Protein AF-A0A6C0II89-F1 (afdb_monomer_lite)

Secondary structure (DSSP, 8-state):
-HHHHHHHHHHHHHHHHHHHHHHHHHHHHHHHHHHHHTT-HHHHHHHHIIIIIHHHHHHHHHHHHTTS-HHHHHHTT-PEE--GGG-SS-----S------S----EESS-HHHHHHHHHHHHHHHHHHHHHHPPPPTT--HHHHHHHHHHHHHHHHHHHHHHHHHHHHHHHTTS--TTHHHHHHHHHHHHHHHHHHHHHHSSTTTTT-SSSSGGGS--GGGSS-S------------

Organism: NCBI:txid1070528

Foldseek 3Di:
DVVVVVVVVVVVVVVVLVCLLQVLVVVLVVLVVCCVVVVQLLSVLLSCCLVPVLLVVQVVVQVVVVVDDPVVCVVVVLFFFDDCSLASDNDPPDPDDDDDDDRPRPGGNAHSSLSSLLLVLLLVLLLLVCQLPDDDDPPDDVVLNVVSNVVSVVSNVVSVVVVVVSLVVCVVVSRGDPSSVVSNVVSSVSSNVSLVVQCVPDDHNSSSRPPCSVVVDDDPVVPPPDPDDPDPPDPPPD

pLDDT: mean 80.47, std 15.86, range [36.38, 97.56]

Sequence (238 aa):
MEDSLKNIISDIRVFLNGGMNSLPLALAGTMLLIGLFTAHYAMLFFLVGFLIVAPFTSWGINSLASMLSEETLKKYNLKSKRSDICRVIIPFETLKTNSQTTNDEEVVVFSEWLSMISFFVGYILHNSWTMYDRNPIDGAEQDKVSTRKTQALLSLISIVVFAFVVMYYRYYTGCEGWSILATVPIFGAIGWGWYQMLSGVAQPDQLSDLFGIANRILPAAATQNGPMACIPVGDSSA

Radius of gyration: 22.8 Å; chains: 1; bounding box: 59×69×66 Å

Structure (mmCIF, N/CA/C/O backbone):
data_AF-A0A6C0II89-F1
#
_entry.id   AF-A0A6C0II89-F1
#
loop_
_atom_site.group_PDB
_atom_site.id
_atom_site.type_symbol
_atom_site.label_atom_id
_atom_site.label_alt_id
_atom_site.label_comp_id
_atom_site.label_asym_id
_atom_site.label_entity_id
_atom_site.label_seq_id
_atom_site.pdbx_PDB_ins_code
_atom_site.Cartn_x
_atom_site.Cartn_y
_atom_site.Cartn_z
_atom_site.occupancy
_atom_site.B_iso_or_equiv
_atom_site.auth_seq_id
_atom_site.auth_comp_id
_atom_site.auth_asym_id
_atom_site.auth_atom_id
_atom_site.pdbx_PDB_model_num
ATOM 1 N N . MET A 1 1 ? 26.793 31.991 -6.343 1.00 63.06 1 MET A N 1
ATOM 2 C CA . MET A 1 1 ? 25.530 31.883 -5.570 1.00 63.06 1 MET A CA 1
ATOM 3 C C . MET A 1 1 ? 24.520 31.010 -6.310 1.00 63.06 1 MET A C 1
ATOM 5 O O . MET A 1 1 ? 23.954 30.119 -5.695 1.00 63.06 1 MET A O 1
ATOM 9 N N . GLU A 1 2 ? 24.369 31.187 -7.627 1.00 74.94 2 GLU A N 1
ATOM 10 C CA . GLU A 1 2 ? 23.513 30.345 -8.479 1.00 74.94 2 GLU A CA 1
ATOM 11 C C . GLU A 1 2 ? 23.897 28.850 -8.463 1.00 74.94 2 GLU A C 1
ATOM 13 O O . GLU A 1 2 ? 23.023 27.995 -8.338 1.00 74.94 2 GLU A O 1
ATOM 18 N N . ASP A 1 3 ? 25.195 28.525 -8.466 1.00 79.31 3 ASP A N 1
ATOM 19 C CA . ASP A 1 3 ? 25.663 27.127 -8.422 1.00 79.31 3 ASP A CA 1
ATOM 20 C C . ASP A 1 3 ? 25.391 26.445 -7.073 1.00 79.31 3 ASP A C 1
ATOM 22 O O . ASP A 1 3 ? 25.081 25.260 -7.016 1.00 79.31 3 ASP A O 1
ATOM 26 N N . SER A 1 4 ? 25.423 27.206 -5.974 1.00 83.44 4 SER A N 1
ATOM 27 C CA . SER A 1 4 ? 25.102 26.683 -4.640 1.00 83.44 4 SER A CA 1
ATOM 28 C C . SER A 1 4 ? 23.613 26.356 -4.511 1.00 83.44 4 SER A C 1
ATOM 30 O O . SER A 1 4 ? 23.272 25.315 -3.957 1.00 83.44 4 SER A O 1
ATOM 32 N N . LEU A 1 5 ? 22.730 27.188 -5.078 1.00 79.25 5 LEU A N 1
ATOM 33 C CA . LEU A 1 5 ? 21.290 26.925 -5.089 1.00 79.25 5 LEU A CA 1
ATOM 34 C C . LEU A 1 5 ? 20.948 25.704 -5.959 1.00 79.25 5 LEU A C 1
ATOM 36 O O . LEU A 1 5 ? 20.150 24.864 -5.550 1.00 79.25 5 LEU A O 1
ATOM 40 N N . LYS A 1 6 ? 21.582 25.573 -7.134 1.00 81.44 6 LYS A N 1
ATOM 41 C CA . LYS A 1 6 ? 21.409 24.408 -8.020 1.00 81.44 6 LYS A CA 1
ATOM 42 C C . LYS A 1 6 ? 21.852 23.108 -7.348 1.00 81.44 6 LYS A C 1
ATOM 44 O O . LYS A 1 6 ? 21.130 22.118 -7.438 1.00 81.44 6 LYS A O 1
ATOM 49 N N . ASN A 1 7 ? 22.972 23.130 -6.625 1.00 80.31 7 ASN A N 1
ATOM 50 C CA . ASN A 1 7 ? 23.455 21.965 -5.884 1.00 80.31 7 ASN A CA 1
ATOM 51 C C . ASN A 1 7 ? 22.491 21.569 -4.757 1.00 80.31 7 ASN A C 1
ATOM 53 O O . ASN A 1 7 ? 22.097 20.411 -4.683 1.00 80.31 7 ASN A O 1
ATOM 57 N N . ILE A 1 8 ? 22.000 22.531 -3.966 1.00 83.88 8 ILE A N 1
ATOM 58 C CA . ILE A 1 8 ? 21.021 22.257 -2.897 1.00 83.88 8 ILE A CA 1
ATOM 59 C C . ILE A 1 8 ? 19.720 21.664 -3.464 1.00 83.88 8 ILE A C 1
ATOM 61 O O . ILE A 1 8 ? 19.183 20.698 -2.922 1.00 83.88 8 ILE A O 1
ATOM 65 N N . ILE A 1 9 ? 19.206 22.212 -4.569 1.00 84.19 9 ILE A N 1
ATOM 66 C CA . ILE A 1 9 ? 17.986 21.700 -5.217 1.00 84.19 9 ILE A CA 1
ATOM 67 C C . ILE A 1 9 ? 18.211 20.284 -5.766 1.00 84.19 9 ILE A C 1
ATOM 69 O O . ILE A 1 9 ? 17.327 19.430 -5.661 1.00 84.19 9 ILE A O 1
ATOM 73 N N . SER A 1 10 ? 19.390 20.025 -6.335 1.00 81.06 10 SER A N 1
ATOM 74 C CA . SER A 1 10 ? 19.777 18.695 -6.805 1.00 81.06 10 SER A CA 1
ATOM 75 C C . SER A 1 10 ? 19.810 17.688 -5.655 1.00 81.06 10 SER A C 1
ATOM 77 O O . SER A 1 10 ? 19.210 16.619 -5.768 1.00 81.06 10 SER A O 1
ATOM 79 N N . ASP A 1 11 ? 20.413 18.049 -4.524 1.00 81.88 11 ASP A N 1
ATOM 80 C CA . ASP A 1 11 ? 20.530 17.174 -3.356 1.00 81.88 11 ASP A CA 1
ATOM 81 C C . ASP A 1 11 ? 19.162 16.834 -2.752 1.00 81.88 11 ASP A C 1
ATOM 83 O O . ASP A 1 11 ? 18.889 15.670 -2.456 1.00 81.88 11 ASP A O 1
ATOM 87 N N . ILE A 1 12 ? 18.252 17.813 -2.652 1.00 84.25 12 ILE A N 1
ATOM 88 C CA . ILE A 1 12 ? 16.870 17.579 -2.196 1.00 84.25 12 ILE A CA 1
ATOM 89 C C . ILE A 1 12 ? 16.155 16.596 -3.125 1.00 84.25 12 ILE A C 1
ATOM 91 O O . ILE A 1 12 ? 15.461 15.689 -2.661 1.00 84.25 12 ILE A O 1
ATOM 95 N N . ARG A 1 13 ? 16.322 16.747 -4.442 1.00 81.00 13 ARG A N 1
ATOM 96 C CA . ARG A 1 13 ? 15.699 15.851 -5.421 1.00 81.00 13 ARG A CA 1
ATOM 97 C C . ARG A 1 13 ? 16.242 14.430 -5.304 1.00 81.00 13 ARG A C 1
ATOM 99 O O . ARG A 1 13 ? 15.462 13.483 -5.341 1.00 81.00 13 ARG A O 1
ATOM 106 N N . VAL A 1 14 ? 17.556 14.278 -5.146 1.00 80.75 14 VAL A N 1
ATOM 107 C CA . VAL A 1 14 ? 18.200 12.971 -4.950 1.00 80.75 14 VAL A CA 1
ATOM 108 C C . VAL A 1 14 ? 17.716 12.325 -3.653 1.00 80.75 14 VAL A C 1
ATOM 110 O O . VAL A 1 14 ? 17.336 11.155 -3.665 1.00 80.75 14 VAL A O 1
ATOM 113 N N . PHE A 1 15 ? 17.641 13.092 -2.565 1.00 82.38 15 PHE A N 1
ATOM 114 C CA . PHE A 1 15 ? 17.132 12.620 -1.280 1.00 82.38 15 PHE A CA 1
ATOM 115 C C . PHE A 1 15 ? 15.672 12.153 -1.369 1.00 82.38 15 PHE A C 1
ATOM 117 O O . PHE A 1 15 ? 15.357 11.038 -0.953 1.00 82.38 15 PHE A O 1
ATOM 124 N N . LEU A 1 16 ? 14.787 12.960 -1.965 1.00 82.75 16 LEU A N 1
ATOM 125 C CA . LEU A 1 16 ? 13.376 12.604 -2.152 1.00 82.75 16 LEU A CA 1
ATOM 126 C C . LEU A 1 16 ? 13.213 11.362 -3.035 1.00 82.75 16 LEU A C 1
ATOM 128 O O . LEU A 1 16 ? 12.423 10.479 -2.708 1.00 82.75 16 LEU A O 1
ATOM 132 N N . ASN A 1 17 ? 13.987 11.256 -4.117 1.00 81.75 17 ASN A N 1
ATOM 133 C CA . ASN A 1 17 ? 13.963 10.080 -4.986 1.00 81.75 17 ASN A CA 1
ATOM 134 C C . ASN A 1 17 ? 14.441 8.819 -4.246 1.00 81.75 17 ASN A C 1
ATOM 136 O O . ASN A 1 17 ? 13.811 7.767 -4.356 1.00 81.75 17 ASN A O 1
ATOM 140 N N . GLY A 1 18 ? 15.504 8.924 -3.443 1.00 80.75 18 GLY A N 1
ATOM 141 C CA . GLY A 1 18 ? 15.988 7.827 -2.601 1.00 80.75 18 GLY A CA 1
ATOM 142 C C . GLY A 1 18 ? 14.952 7.384 -1.563 1.00 80.75 18 GLY A C 1
ATOM 143 O O . GLY A 1 18 ? 14.693 6.187 -1.413 1.00 80.75 18 GLY A O 1
ATOM 144 N N . GLY A 1 19 ? 14.296 8.343 -0.903 1.00 83.94 19 GLY A N 1
ATOM 145 C CA . GLY A 1 19 ? 13.202 8.086 0.035 1.00 83.94 19 GLY A CA 1
ATOM 146 C C . GLY A 1 19 ? 12.009 7.386 -0.621 1.00 83.94 19 GLY A C 1
ATOM 147 O O . GLY A 1 19 ? 11.501 6.404 -0.091 1.00 83.94 19 GLY A O 1
ATOM 148 N N . MET A 1 20 ? 11.601 7.821 -1.815 1.00 86.19 20 MET A N 1
ATOM 149 C CA . MET A 1 20 ? 10.488 7.206 -2.547 1.00 86.19 20 MET A CA 1
ATOM 150 C C . MET A 1 20 ? 10.803 5.787 -3.028 1.00 86.19 20 MET A C 1
ATOM 152 O O . MET A 1 20 ? 9.946 4.905 -2.969 1.00 86.19 20 MET A O 1
ATOM 156 N N . ASN A 1 21 ? 12.035 5.532 -3.460 1.00 85.62 21 ASN A N 1
ATOM 157 C CA . ASN A 1 21 ? 12.461 4.197 -3.880 1.00 85.62 21 ASN A CA 1
ATOM 158 C C . ASN A 1 21 ? 12.526 3.212 -2.709 1.00 85.62 21 ASN A C 1
ATOM 160 O O . ASN A 1 21 ? 12.115 2.062 -2.843 1.00 85.62 21 ASN A O 1
ATOM 164 N N . SER A 1 22 ? 12.983 3.682 -1.550 1.00 88.69 22 SER A N 1
ATOM 165 C CA . SER A 1 22 ? 13.058 2.887 -0.322 1.00 88.69 22 SER A CA 1
ATOM 166 C C . SER A 1 22 ? 11.753 2.865 0.479 1.00 88.69 22 SER A C 1
ATOM 168 O O . SER A 1 22 ? 11.679 2.154 1.478 1.00 88.69 22 SER A O 1
ATOM 170 N N . LEU A 1 23 ? 10.709 3.579 0.040 1.00 91.56 23 LEU A N 1
ATOM 171 C CA . LEU A 1 23 ? 9.445 3.736 0.766 1.00 91.56 23 LEU A CA 1
ATOM 172 C C . LEU A 1 23 ? 8.836 2.406 1.251 1.00 91.56 23 LEU A C 1
ATOM 174 O O . LEU A 1 23 ? 8.509 2.335 2.434 1.00 91.56 23 LEU A O 1
ATOM 178 N N . PRO A 1 24 ? 8.723 1.333 0.436 1.00 92.88 24 PRO A N 1
ATOM 179 C CA . PRO A 1 24 ? 8.189 0.059 0.915 1.00 92.88 24 PRO A CA 1
ATOM 180 C C . PRO A 1 24 ? 9.019 -0.516 2.068 1.00 92.88 24 PRO A C 1
ATOM 182 O O . PRO A 1 24 ? 8.471 -0.951 3.077 1.00 92.88 24 PRO A O 1
ATOM 185 N N . LEU A 1 25 ? 10.349 -0.468 1.956 1.00 93.12 25 LEU A N 1
ATOM 186 C CA . LEU A 1 25 ? 11.263 -0.967 2.984 1.00 93.12 25 LEU A CA 1
ATOM 187 C C . LEU A 1 25 ? 11.234 -0.096 4.243 1.00 93.12 25 LEU A C 1
ATOM 189 O O . LEU A 1 25 ? 11.258 -0.626 5.350 1.00 93.12 25 LEU A O 1
ATOM 193 N N . ALA A 1 26 ? 11.134 1.226 4.094 1.00 93.19 26 ALA A N 1
ATOM 194 C CA . ALA A 1 26 ? 11.000 2.149 5.215 1.00 93.19 26 ALA A CA 1
ATOM 195 C C . ALA A 1 26 ? 9.674 1.931 5.966 1.00 93.19 26 ALA A C 1
ATOM 197 O O . ALA A 1 26 ? 9.660 1.895 7.198 1.00 93.19 26 ALA A O 1
ATOM 198 N N . LEU A 1 27 ? 8.568 1.713 5.245 1.00 94.25 27 LEU A N 1
ATOM 199 C CA . LEU A 1 27 ? 7.277 1.351 5.836 1.00 94.25 27 LEU A CA 1
ATOM 200 C C . LEU A 1 27 ? 7.364 0.015 6.582 1.00 94.25 27 LEU A C 1
ATOM 202 O O . LEU A 1 27 ? 6.960 -0.063 7.740 1.00 94.25 27 LEU A O 1
ATOM 206 N N . ALA A 1 28 ? 7.960 -1.012 5.973 1.00 94.94 28 ALA A N 1
ATOM 207 C CA . ALA A 1 28 ? 8.154 -2.293 6.645 1.00 94.94 28 ALA A CA 1
ATOM 208 C C . ALA A 1 28 ? 9.025 -2.172 7.902 1.00 94.94 28 ALA A C 1
ATOM 210 O O . ALA A 1 28 ? 8.662 -2.683 8.957 1.00 94.94 28 ALA A O 1
ATOM 211 N N . GLY A 1 29 ? 10.161 -1.478 7.811 1.00 94.25 29 GLY A N 1
ATOM 212 C CA . GLY A 1 29 ? 11.079 -1.302 8.934 1.00 94.25 29 GLY A CA 1
ATOM 213 C C . GLY A 1 29 ? 10.443 -0.536 10.092 1.00 94.25 29 GLY A C 1
ATOM 214 O O . GLY A 1 29 ? 10.558 -0.949 11.244 1.00 94.25 29 GLY A O 1
ATOM 215 N N . THR A 1 30 ? 9.711 0.542 9.800 1.00 94.06 30 THR A N 1
ATOM 216 C CA . THR A 1 30 ? 9.004 1.315 10.833 1.00 94.06 30 THR A CA 1
ATOM 217 C C . THR A 1 30 ? 7.891 0.500 11.487 1.00 94.06 30 THR A C 1
ATOM 219 O O . THR A 1 30 ? 7.813 0.467 12.714 1.00 94.06 30 THR A O 1
ATOM 222 N N . MET A 1 31 ? 7.084 -0.225 10.708 1.00 93.94 31 MET A N 1
ATOM 223 C CA . MET A 1 31 ? 6.049 -1.110 11.251 1.00 93.94 31 MET A CA 1
ATOM 224 C C . MET A 1 31 ? 6.623 -2.280 12.042 1.00 93.94 31 MET A C 1
ATOM 226 O O . MET A 1 31 ? 6.013 -2.694 13.022 1.00 93.94 31 MET A O 1
ATOM 230 N N . LEU A 1 32 ? 7.791 -2.801 11.661 1.00 95.31 32 LEU A N 1
ATOM 231 C CA . LEU A 1 32 ? 8.455 -3.873 12.396 1.00 95.31 32 LEU A CA 1
ATOM 232 C C . LEU A 1 32 ? 8.910 -3.377 13.765 1.00 95.31 32 LEU A C 1
ATOM 234 O O . LEU A 1 32 ? 8.623 -4.018 14.772 1.00 95.31 32 LEU A O 1
ATOM 238 N N . LEU A 1 33 ? 9.572 -2.219 13.809 1.00 95.38 33 LEU A N 1
ATOM 239 C CA . LEU A 1 33 ? 10.001 -1.613 15.067 1.00 95.38 33 LEU A CA 1
ATOM 240 C C . LEU A 1 33 ? 8.797 -1.323 15.965 1.00 95.38 33 LEU A C 1
ATOM 242 O O . LEU A 1 33 ? 8.774 -1.760 17.113 1.00 95.38 33 LEU A O 1
ATOM 246 N N . ILE A 1 34 ? 7.772 -0.646 15.439 1.00 93.56 34 ILE A N 1
ATOM 247 C CA . ILE A 1 34 ? 6.568 -0.330 16.216 1.00 93.56 34 ILE A CA 1
ATOM 248 C C . ILE A 1 34 ? 5.876 -1.620 16.666 1.00 93.56 34 ILE A C 1
ATOM 250 O O . ILE A 1 34 ? 5.571 -1.758 17.848 1.00 93.56 34 ILE A O 1
ATOM 254 N N . GLY A 1 35 ? 5.678 -2.586 15.770 1.00 91.44 35 GLY A N 1
ATOM 255 C CA . GLY A 1 35 ? 5.013 -3.854 16.060 1.00 91.44 35 GLY A CA 1
ATOM 256 C C . GLY A 1 35 ? 5.723 -4.672 17.138 1.00 91.44 35 GLY A C 1
ATOM 257 O O . GLY A 1 35 ? 5.059 -5.205 18.024 1.00 91.44 35 GLY A O 1
ATOM 258 N N . LEU A 1 36 ? 7.059 -4.716 17.122 1.00 93.31 36 LEU A N 1
ATOM 259 C CA . LEU A 1 36 ? 7.854 -5.405 18.142 1.00 93.31 36 LEU A CA 1
ATOM 260 C C . LEU A 1 36 ? 7.818 -4.681 19.493 1.00 93.31 36 LEU A C 1
ATOM 262 O O . LEU A 1 36 ? 7.590 -5.323 20.515 1.00 93.31 36 LEU A O 1
ATOM 266 N N . PHE A 1 37 ? 8.000 -3.356 19.517 1.00 94.06 37 PHE A N 1
ATOM 267 C CA . PHE A 1 37 ? 8.031 -2.594 20.773 1.00 94.06 37 PHE A CA 1
ATOM 268 C C . PHE A 1 37 ? 6.659 -2.440 21.433 1.00 94.06 37 PHE A C 1
ATOM 270 O O . PHE A 1 37 ? 6.579 -2.297 22.650 1.00 94.06 37 PHE A O 1
ATOM 277 N N . THR A 1 38 ? 5.580 -2.473 20.651 1.00 88.94 38 THR A N 1
ATOM 278 C CA . THR A 1 38 ? 4.203 -2.361 21.159 1.00 88.94 38 THR A CA 1
ATOM 279 C C . THR A 1 38 ? 3.490 -3.708 21.281 1.00 88.94 38 THR A C 1
ATOM 281 O O . THR A 1 38 ? 2.331 -3.738 21.687 1.00 88.94 38 THR A O 1
ATOM 284 N N . ALA A 1 39 ? 4.164 -4.814 20.932 1.00 87.94 39 ALA A N 1
ATOM 285 C CA . ALA A 1 39 ? 3.583 -6.155 20.830 1.00 87.94 39 ALA A CA 1
ATOM 286 C C . ALA A 1 39 ? 2.289 -6.194 19.985 1.00 87.94 39 ALA A C 1
ATOM 288 O O . ALA A 1 39 ? 1.353 -6.944 20.263 1.00 87.94 39 ALA A O 1
ATOM 289 N N . HIS A 1 40 ? 2.221 -5.367 18.937 1.00 89.38 40 HIS A N 1
ATOM 290 C CA . HIS A 1 40 ? 1.032 -5.218 18.106 1.00 89.38 40 HIS A CA 1
ATOM 291 C C . HIS A 1 40 ? 0.994 -6.291 17.010 1.00 89.38 40 HIS A C 1
ATOM 293 O O . HIS A 1 40 ? 1.436 -6.067 15.880 1.00 89.38 40 HIS A O 1
ATOM 299 N N . TYR A 1 41 ? 0.436 -7.462 17.332 1.00 89.25 41 TYR A N 1
ATOM 300 C CA . TYR A 1 41 ? 0.412 -8.635 16.445 1.00 89.25 41 TYR A CA 1
ATOM 301 C C . TYR A 1 41 ? -0.108 -8.350 15.031 1.00 89.25 41 TYR A C 1
ATOM 303 O O . TYR A 1 41 ? 0.445 -8.885 14.072 1.00 89.25 41 TYR A O 1
ATOM 311 N N . ALA A 1 42 ? -1.098 -7.464 14.871 1.00 91.69 42 ALA A N 1
ATOM 312 C CA . ALA A 1 42 ? -1.613 -7.123 13.544 1.00 91.69 42 ALA A CA 1
ATOM 313 C C . ALA A 1 42 ? -0.545 -6.518 12.617 1.00 91.69 42 ALA A C 1
ATOM 315 O O . ALA A 1 42 ? -0.526 -6.820 11.427 1.00 91.69 42 ALA A O 1
ATOM 316 N N . MET A 1 43 ? 0.395 -5.728 13.153 1.00 93.25 43 MET A N 1
ATOM 317 C CA . MET A 1 43 ? 1.497 -5.180 12.354 1.00 93.25 43 MET A CA 1
ATOM 318 C C . MET A 1 43 ? 2.463 -6.285 11.928 1.00 93.25 43 MET A C 1
ATOM 320 O O . MET A 1 43 ? 2.926 -6.287 10.792 1.00 93.25 43 MET A O 1
ATOM 324 N N . LEU A 1 44 ? 2.729 -7.259 12.803 1.00 93.31 44 LEU A N 1
ATOM 325 C CA . LEU A 1 44 ? 3.607 -8.390 12.493 1.00 93.31 44 LEU A CA 1
ATOM 326 C C . LEU A 1 44 ? 3.004 -9.296 11.408 1.00 93.31 44 LEU A C 1
ATOM 328 O O . LEU A 1 44 ? 3.697 -9.657 10.459 1.00 93.31 44 LEU A O 1
ATOM 332 N N . PHE A 1 45 ? 1.711 -9.618 11.490 1.00 94.06 45 PHE A N 1
ATOM 333 C CA . PHE A 1 45 ? 1.034 -10.420 10.462 1.00 94.06 45 PHE A CA 1
ATOM 334 C C . PHE A 1 45 ? 0.835 -9.664 9.146 1.00 94.06 45 PHE A C 1
ATOM 336 O O . PHE A 1 45 ? 0.952 -10.253 8.068 1.00 94.06 45 PHE A O 1
ATOM 343 N N . PHE A 1 46 ? 0.594 -8.353 9.209 1.00 95.56 46 PHE A N 1
ATOM 344 C CA . PHE A 1 46 ? 0.641 -7.499 8.029 1.00 95.56 46 PHE A CA 1
ATOM 345 C C . PHE A 1 46 ? 2.019 -7.571 7.352 1.00 95.56 46 PHE A C 1
ATOM 347 O O . PHE A 1 46 ? 2.089 -7.779 6.142 1.00 95.56 46 PHE A O 1
ATOM 354 N N . LEU A 1 47 ? 3.113 -7.473 8.120 1.00 96.06 47 LEU A N 1
ATOM 355 C CA . LEU A 1 47 ? 4.480 -7.533 7.591 1.00 96.06 47 LEU A CA 1
ATOM 356 C C . LEU A 1 47 ? 4.799 -8.856 6.903 1.00 96.06 47 LEU A C 1
ATOM 358 O O . LEU A 1 47 ? 5.490 -8.846 5.890 1.00 96.06 47 LEU A O 1
ATOM 362 N N . VAL A 1 48 ? 4.276 -9.978 7.401 1.00 95.81 48 VAL A N 1
ATOM 363 C CA . VAL A 1 48 ? 4.396 -11.276 6.716 1.00 95.81 48 VAL A CA 1
ATOM 364 C C . VAL A 1 48 ? 3.768 -11.204 5.321 1.00 95.81 48 VAL A C 1
ATOM 366 O O . VAL A 1 48 ? 4.407 -11.570 4.335 1.00 95.81 48 VAL A O 1
ATOM 369 N N . GLY A 1 49 ? 2.552 -10.665 5.207 1.00 95.25 49 GLY A N 1
ATOM 370 C CA . GLY A 1 49 ? 1.908 -10.451 3.909 1.00 95.25 49 GLY A CA 1
ATOM 371 C C . GLY A 1 49 ? 2.698 -9.490 3.012 1.00 95.25 49 GLY A C 1
ATOM 372 O O . GLY A 1 49 ? 2.958 -9.768 1.843 1.00 95.25 49 GLY A O 1
ATOM 373 N N . PHE A 1 50 ? 3.148 -8.377 3.578 1.00 96.31 50 PHE A N 1
ATOM 374 C CA . PHE A 1 50 ? 3.813 -7.310 2.841 1.00 96.31 50 PHE A CA 1
ATOM 375 C C . PHE A 1 50 ? 5.226 -7.676 2.355 1.00 96.31 50 PHE A C 1
ATOM 377 O O . PHE A 1 50 ? 5.591 -7.316 1.238 1.00 96.31 50 PHE A O 1
ATOM 384 N N . LEU A 1 51 ? 6.020 -8.388 3.161 1.00 95.44 51 LEU A N 1
ATOM 385 C CA . LEU A 1 51 ? 7.409 -8.749 2.841 1.00 95.44 51 LEU A CA 1
ATOM 386 C C . LEU A 1 51 ? 7.550 -10.107 2.154 1.00 95.44 51 LEU A C 1
ATOM 388 O O . LEU A 1 51 ? 8.538 -10.322 1.459 1.00 95.44 51 LEU A O 1
ATOM 392 N N . ILE A 1 52 ? 6.602 -11.026 2.350 1.00 95.12 52 ILE A N 1
ATOM 393 C CA . ILE A 1 52 ? 6.681 -12.376 1.778 1.00 95.12 52 ILE A CA 1
ATOM 394 C C . ILE A 1 52 ? 5.652 -12.534 0.667 1.00 95.12 52 ILE A C 1
ATOM 396 O O . ILE A 1 52 ? 6.021 -12.795 -0.476 1.00 95.12 52 ILE A O 1
ATOM 400 N N . VAL A 1 53 ? 4.366 -12.344 0.972 1.00 95.50 53 VAL A N 1
ATOM 401 C CA . VAL A 1 53 ? 3.290 -12.635 0.013 1.00 95.50 53 VAL A CA 1
ATOM 402 C C . VAL A 1 53 ? 3.359 -11.703 -1.193 1.00 95.50 53 VAL A C 1
ATOM 404 O O . VAL A 1 53 ? 3.324 -12.191 -2.321 1.00 95.50 53 VAL A O 1
ATOM 407 N N . ALA A 1 54 ? 3.509 -10.390 -1.005 1.00 94.56 54 ALA A N 1
ATOM 408 C CA . ALA A 1 54 ? 3.540 -9.451 -2.130 1.00 94.56 54 ALA A CA 1
ATOM 409 C C . ALA A 1 54 ? 4.752 -9.656 -3.074 1.00 94.56 54 ALA A C 1
ATOM 411 O O . ALA A 1 54 ? 4.534 -9.786 -4.281 1.00 94.56 54 ALA A O 1
ATOM 412 N N . PRO A 1 55 ? 6.010 -9.775 -2.597 1.00 92.25 55 PRO A N 1
ATOM 413 C CA . PRO A 1 55 ? 7.140 -10.053 -3.486 1.00 92.25 55 PRO A CA 1
ATOM 414 C C . PRO A 1 55 ? 7.065 -11.438 -4.130 1.00 92.25 55 PRO A C 1
ATOM 416 O O . PRO A 1 55 ? 7.335 -11.568 -5.321 1.00 92.25 55 PRO A O 1
ATOM 419 N N . PHE A 1 56 ? 6.643 -12.469 -3.388 1.00 92.88 56 PHE A N 1
ATOM 420 C CA . PHE A 1 56 ? 6.542 -13.828 -3.925 1.00 92.88 56 PHE A CA 1
ATOM 421 C C . PHE A 1 56 ? 5.458 -13.947 -5.002 1.00 92.88 56 PHE A C 1
ATOM 423 O O . PHE A 1 56 ? 5.671 -14.582 -6.034 1.00 92.88 56 PHE A O 1
ATOM 430 N N . THR A 1 57 ? 4.308 -13.296 -4.807 1.00 91.75 57 THR A N 1
ATOM 431 C CA . THR A 1 57 ? 3.246 -13.245 -5.824 1.00 91.75 57 THR A CA 1
ATOM 432 C C . THR A 1 57 ? 3.673 -12.433 -7.042 1.00 91.75 57 THR A C 1
ATOM 434 O O . THR A 1 57 ? 3.436 -12.871 -8.163 1.00 91.75 57 THR A O 1
ATOM 437 N N . SER A 1 58 ? 4.372 -11.310 -6.858 1.00 91.06 58 SER A N 1
ATOM 438 C CA . SER A 1 58 ? 4.966 -10.549 -7.965 1.00 91.06 58 SER A CA 1
ATOM 439 C C . SER A 1 58 ? 5.964 -11.387 -8.762 1.00 91.06 58 SER A C 1
ATOM 441 O O . SER A 1 58 ? 5.840 -11.498 -9.982 1.00 91.06 58 SER A O 1
ATOM 443 N N . TRP A 1 59 ? 6.892 -12.066 -8.086 1.00 89.00 59 TRP A N 1
ATOM 444 C CA . TRP A 1 59 ? 7.830 -12.990 -8.719 1.00 89.00 59 TRP A CA 1
ATOM 445 C C . TRP A 1 59 ? 7.110 -14.110 -9.481 1.00 89.00 59 TRP A C 1
ATOM 447 O O . TRP A 1 59 ? 7.433 -14.369 -10.641 1.00 89.00 59 TRP A O 1
ATOM 457 N N . GLY A 1 60 ? 6.100 -14.733 -8.869 1.00 88.25 60 GLY A N 1
ATOM 458 C CA . GLY A 1 60 ? 5.319 -15.803 -9.486 1.00 88.25 60 GLY A CA 1
ATOM 459 C C . GLY A 1 60 ? 4.562 -15.339 -10.731 1.00 88.25 60 GLY A C 1
ATOM 460 O O . GLY A 1 60 ? 4.639 -15.986 -11.773 1.00 88.25 60 GLY A O 1
ATOM 461 N N . ILE A 1 61 ? 3.883 -14.189 -10.666 1.00 87.69 61 ILE A N 1
ATOM 462 C CA . ILE A 1 61 ? 3.140 -13.649 -11.811 1.00 87.69 61 ILE A CA 1
ATOM 463 C C . ILE A 1 61 ? 4.097 -13.230 -12.928 1.00 87.69 61 ILE A C 1
ATOM 465 O O . ILE A 1 61 ? 3.823 -13.510 -14.090 1.00 87.69 61 ILE A O 1
ATOM 469 N N . ASN A 1 62 ? 5.234 -12.612 -12.608 1.00 85.69 62 ASN A N 1
ATOM 470 C CA . ASN A 1 62 ? 6.234 -12.262 -13.617 1.00 85.69 62 ASN A CA 1
ATOM 471 C C . ASN A 1 62 ? 6.871 -13.505 -14.258 1.00 85.69 62 ASN A C 1
ATOM 473 O O . ASN A 1 62 ? 7.104 -13.511 -15.464 1.00 85.69 62 ASN A O 1
ATOM 477 N N . SER A 1 63 ? 7.080 -14.575 -13.485 1.00 84.94 63 SER A N 1
ATOM 478 C CA . SER A 1 63 ? 7.575 -15.863 -13.993 1.00 84.94 63 SER A CA 1
ATOM 479 C C . SER A 1 63 ? 6.550 -16.579 -14.878 1.00 84.94 63 SER A C 1
ATOM 481 O O . SER A 1 63 ? 6.918 -17.248 -15.835 1.00 84.94 63 SER A O 1
ATOM 483 N N . LEU A 1 64 ? 5.254 -16.438 -14.591 1.00 84.56 64 LEU A N 1
ATOM 484 C CA . LEU A 1 64 ? 4.190 -16.931 -15.471 1.00 84.56 64 LEU A CA 1
ATOM 485 C C . LEU A 1 64 ? 4.040 -16.053 -16.718 1.00 84.56 64 LEU A C 1
ATOM 487 O O . LEU A 1 64 ? 3.800 -16.559 -17.812 1.00 84.56 64 LEU A O 1
ATOM 491 N N . ALA A 1 65 ? 4.202 -14.739 -16.575 1.00 79.31 65 ALA A N 1
ATOM 492 C CA . ALA A 1 65 ? 4.125 -13.799 -17.683 1.00 79.31 65 ALA A CA 1
ATOM 493 C C . ALA A 1 65 ? 5.268 -13.988 -18.686 1.00 79.31 65 ALA A C 1
ATOM 495 O O . ALA A 1 65 ? 5.040 -13.819 -19.878 1.00 79.31 65 ALA A O 1
ATOM 496 N N . SER A 1 66 ? 6.459 -14.396 -18.240 1.00 76.25 66 SER A N 1
ATOM 497 C CA . SER A 1 66 ? 7.564 -14.730 -19.148 1.00 76.25 66 SER A CA 1
ATOM 498 C C . SER A 1 66 ? 7.321 -16.010 -19.958 1.00 76.25 66 SER A C 1
ATOM 500 O O . SER A 1 66 ? 7.941 -16.190 -21.002 1.00 76.25 66 SER A O 1
ATOM 502 N N . MET A 1 67 ? 6.390 -16.876 -19.535 1.00 79.38 67 MET A N 1
ATOM 503 C CA . MET A 1 67 ? 5.938 -18.022 -20.338 1.00 79.38 67 MET A CA 1
ATOM 504 C C . MET A 1 67 ? 4.928 -17.626 -21.428 1.00 79.38 67 MET A C 1
ATOM 506 O O . MET A 1 67 ? 4.706 -18.390 -22.369 1.00 79.38 67 MET A O 1
ATOM 510 N N . LEU A 1 68 ? 4.293 -16.454 -21.321 1.00 76.62 68 LEU A N 1
ATOM 511 C CA . LEU A 1 68 ? 3.373 -15.932 -22.331 1.00 76.62 68 LEU A CA 1
ATOM 512 C C . LEU A 1 68 ? 4.157 -15.227 -23.449 1.00 76.62 68 LEU A C 1
ATOM 514 O O . LEU A 1 68 ? 5.096 -14.482 -23.186 1.00 76.62 68 LEU A O 1
ATOM 518 N N . SER A 1 69 ? 3.748 -15.436 -24.708 1.00 68.62 69 SER A N 1
ATOM 519 C CA . SER A 1 69 ? 4.402 -14.839 -25.885 1.00 68.62 69 SER A CA 1
ATOM 520 C C . SER A 1 69 ? 4.577 -13.320 -25.738 1.00 68.62 69 SER A C 1
ATOM 522 O O . SER A 1 69 ? 3.603 -12.598 -25.486 1.00 68.62 69 SER A O 1
ATOM 524 N N . GLU A 1 70 ? 5.806 -12.836 -25.956 1.00 70.81 70 GLU A N 1
ATOM 525 C CA . GLU A 1 70 ? 6.189 -11.421 -25.857 1.00 70.81 70 GLU A CA 1
ATOM 526 C C . GLU A 1 70 ? 5.313 -10.489 -26.709 1.00 70.81 70 GLU A C 1
ATOM 528 O O . GLU A 1 70 ? 5.127 -9.316 -26.363 1.00 70.81 70 GLU A O 1
ATOM 533 N N . GLU A 1 71 ? 4.735 -11.000 -27.801 1.00 68.75 71 GLU A N 1
ATOM 534 C CA . GLU A 1 71 ? 3.816 -10.250 -28.660 1.00 68.75 71 GLU A CA 1
ATOM 535 C C . GLU A 1 71 ? 2.551 -9.813 -27.915 1.00 68.75 71 GLU A C 1
ATOM 537 O O . GLU A 1 71 ? 2.081 -8.688 -28.099 1.00 68.75 71 GLU A O 1
ATOM 542 N N . THR A 1 72 ? 2.032 -10.653 -27.015 1.00 70.44 72 THR A N 1
ATOM 543 C CA . THR A 1 72 ? 0.847 -10.332 -26.208 1.00 70.44 72 THR A CA 1
ATOM 544 C C . THR A 1 72 ? 1.164 -9.207 -25.228 1.00 70.44 72 THR A C 1
ATOM 546 O O . THR A 1 72 ? 0.430 -8.225 -25.142 1.00 70.44 72 THR A O 1
ATOM 549 N N . LEU A 1 73 ? 2.302 -9.292 -24.536 1.00 68.88 73 LEU A N 1
ATOM 550 C CA . LEU A 1 73 ? 2.727 -8.276 -23.569 1.00 68.88 73 LEU A CA 1
ATOM 551 C C . LEU A 1 73 ? 3.027 -6.931 -24.241 1.00 68.88 73 LEU A C 1
ATOM 553 O O . LEU A 1 73 ? 2.705 -5.872 -23.696 1.00 68.88 73 LEU A O 1
ATOM 557 N N . LYS A 1 74 ? 3.597 -6.966 -25.452 1.00 68.75 74 LYS A N 1
ATOM 558 C CA . LYS A 1 74 ? 3.842 -5.771 -26.266 1.00 68.75 74 LYS A CA 1
ATOM 559 C C . LYS A 1 74 ? 2.536 -5.151 -26.769 1.00 68.75 74 LYS A C 1
ATOM 561 O O . LYS A 1 74 ? 2.415 -3.931 -26.748 1.00 68.75 74 LYS A O 1
ATOM 566 N N . LYS A 1 75 ? 1.543 -5.964 -27.148 1.00 73.75 75 LYS A N 1
ATOM 567 C CA . LYS A 1 75 ? 0.223 -5.493 -27.603 1.00 73.75 75 LYS A CA 1
ATOM 568 C C . LYS A 1 75 ? -0.523 -4.684 -26.538 1.00 73.75 75 LYS A C 1
ATOM 570 O O . LYS A 1 75 ? -1.196 -3.718 -26.883 1.00 73.75 75 LYS A O 1
ATOM 575 N N . TYR A 1 76 ? -0.393 -5.053 -25.263 1.00 68.69 76 TYR A N 1
ATOM 576 C CA . TYR A 1 76 ? -1.082 -4.377 -24.156 1.00 68.69 76 TYR A CA 1
ATOM 577 C C . TYR A 1 76 ? -0.250 -3.291 -23.453 1.00 68.69 76 TYR A C 1
ATOM 579 O O . TYR A 1 76 ? -0.725 -2.718 -22.477 1.00 68.69 76 TYR A O 1
ATOM 587 N N . ASN A 1 77 ? 0.967 -2.980 -23.923 1.00 68.62 77 ASN A N 1
ATOM 588 C CA . ASN A 1 77 ? 1.864 -1.994 -23.293 1.00 68.62 77 ASN A CA 1
ATOM 589 C C . ASN A 1 77 ? 2.043 -2.195 -21.774 1.00 68.62 77 ASN A C 1
ATOM 591 O O . ASN A 1 77 ? 2.255 -1.242 -21.026 1.00 68.62 77 ASN A O 1
ATOM 595 N N . LEU A 1 78 ? 2.003 -3.446 -21.310 1.00 68.25 78 LEU A N 1
ATOM 596 C CA . LEU A 1 78 ? 2.161 -3.799 -19.895 1.00 68.25 78 LEU A CA 1
ATOM 597 C C . LEU A 1 78 ? 3.633 -3.828 -19.455 1.00 68.25 78 LEU A C 1
ATOM 599 O O . LEU A 1 78 ? 3.972 -4.432 -18.444 1.00 68.25 78 LEU A O 1
ATOM 603 N N . LYS A 1 79 ? 4.524 -3.209 -20.233 1.00 64.94 79 LYS A N 1
ATOM 604 C CA . LYS A 1 79 ? 5.962 -3.220 -19.983 1.00 64.94 79 LYS A CA 1
ATOM 605 C C . LYS A 1 79 ? 6.312 -2.129 -18.974 1.00 64.94 79 LYS A C 1
ATOM 607 O O . LYS A 1 79 ? 6.056 -0.954 -19.233 1.00 64.94 79 LYS A O 1
ATOM 612 N N . SER A 1 80 ? 6.916 -2.517 -17.855 1.00 64.44 80 SER A N 1
ATOM 613 C CA . SER A 1 80 ? 7.558 -1.591 -16.922 1.00 64.44 80 SER A CA 1
ATOM 614 C C . SER A 1 80 ? 9.074 -1.588 -17.141 1.00 64.44 80 SER A C 1
ATOM 616 O O . SER A 1 80 ? 9.651 -2.619 -17.495 1.00 64.44 80 SER A O 1
ATOM 618 N N . LYS A 1 81 ? 9.721 -0.427 -16.980 1.00 62.88 81 LYS A N 1
ATOM 619 C CA . LYS A 1 81 ? 11.167 -0.277 -17.201 1.00 62.88 81 LYS A CA 1
ATOM 620 C C . LYS A 1 81 ? 11.934 -0.557 -15.914 1.00 62.88 81 LYS A C 1
ATOM 622 O O . LYS A 1 81 ? 11.781 0.154 -14.922 1.00 62.88 81 LYS A O 1
ATOM 627 N N . ARG A 1 82 ? 12.850 -1.526 -15.948 1.00 62.97 82 ARG A N 1
ATOM 628 C CA . ARG A 1 82 ? 13.833 -1.739 -14.877 1.00 62.97 82 ARG A CA 1
ATOM 629 C C . ARG A 1 82 ? 15.070 -0.862 -15.089 1.00 62.97 82 ARG A C 1
AT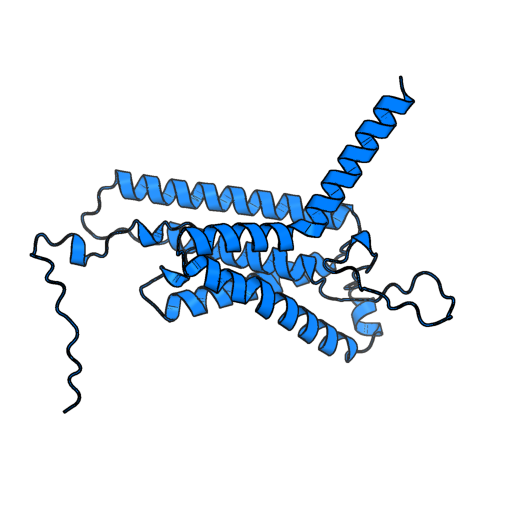OM 631 O O . ARG A 1 82 ? 16.075 -1.333 -15.599 1.00 62.97 82 ARG A O 1
ATOM 638 N N . SER A 1 83 ? 15.015 0.399 -14.660 1.00 63.00 83 SER A N 1
ATOM 639 C CA . SER A 1 83 ? 16.253 1.137 -14.349 1.00 63.00 83 SER A CA 1
ATOM 640 C C . SER A 1 83 ? 16.664 0.873 -12.897 1.00 63.00 83 SER A C 1
ATOM 642 O O . SER A 1 83 ? 15.804 0.550 -12.074 1.00 63.00 83 SER A O 1
ATOM 644 N N . ASP A 1 84 ? 17.945 1.032 -12.554 1.00 60.78 84 ASP A N 1
ATOM 645 C CA . ASP A 1 84 ? 18.438 0.854 -11.174 1.00 60.78 84 ASP A CA 1
ATOM 646 C C . ASP A 1 84 ? 17.715 1.762 -10.172 1.00 60.78 84 ASP A C 1
ATOM 648 O O . ASP A 1 84 ? 17.477 1.388 -9.026 1.00 60.78 84 ASP A O 1
ATOM 652 N N . ILE A 1 85 ? 17.267 2.930 -10.637 1.00 64.38 85 ILE A N 1
ATOM 653 C CA . ILE A 1 85 ? 16.484 3.895 -9.858 1.00 64.38 85 ILE A CA 1
ATOM 654 C C . ILE A 1 85 ? 15.068 3.361 -9.581 1.00 64.38 85 ILE A C 1
ATOM 656 O O . ILE A 1 85 ? 14.407 3.820 -8.658 1.00 64.38 85 ILE A O 1
ATOM 660 N N . CYS A 1 86 ? 14.578 2.388 -10.346 1.00 72.56 86 CYS A N 1
ATOM 661 C CA . CYS A 1 86 ? 13.233 1.841 -10.195 1.00 72.56 86 CYS A CA 1
ATOM 662 C C . CYS A 1 86 ? 13.186 0.509 -9.420 1.00 72.56 86 CYS A C 1
ATOM 664 O O . CYS A 1 86 ? 12.090 0.011 -9.157 1.00 72.56 86 CYS A O 1
ATOM 666 N N . ARG A 1 87 ? 14.335 -0.057 -9.019 1.00 70.94 87 ARG A N 1
ATOM 667 C CA . ARG A 1 87 ? 14.411 -1.317 -8.260 1.00 70.94 87 ARG A CA 1
ATOM 668 C C . ARG A 1 87 ? 14.348 -1.071 -6.746 1.00 70.94 87 ARG A C 1
ATOM 670 O O . ARG A 1 87 ? 14.913 -0.106 -6.243 1.00 70.94 87 ARG A O 1
ATOM 677 N N . VAL A 1 88 ? 13.666 -1.964 -6.019 1.00 72.12 88 VAL A N 1
ATOM 678 C CA . VAL A 1 88 ? 13.652 -1.974 -4.537 1.00 72.12 88 VAL A CA 1
ATOM 679 C C . VAL A 1 88 ? 14.959 -2.551 -3.996 1.00 72.12 88 VAL A C 1
ATOM 681 O O . VAL A 1 88 ? 15.517 -2.037 -3.031 1.00 72.12 88 VAL A O 1
ATOM 684 N N . ILE A 1 89 ? 15.451 -3.613 -4.639 1.00 65.38 89 ILE A N 1
ATOM 685 C CA . ILE A 1 89 ? 16.716 -4.270 -4.327 1.00 65.38 89 ILE A CA 1
ATOM 686 C C . ILE A 1 89 ? 17.649 -4.026 -5.509 1.00 65.38 89 ILE A C 1
ATOM 688 O O . ILE A 1 89 ? 17.388 -4.484 -6.623 1.00 65.38 89 ILE A O 1
ATOM 692 N N . ILE A 1 90 ? 18.732 -3.289 -5.270 1.00 60.06 90 ILE A N 1
ATOM 693 C CA . ILE A 1 90 ? 19.822 -3.186 -6.240 1.00 60.06 90 ILE A CA 1
ATOM 694 C C . ILE A 1 90 ? 20.503 -4.560 -6.237 1.00 60.06 90 ILE A C 1
ATOM 696 O O . ILE A 1 90 ? 20.946 -4.994 -5.168 1.00 60.06 90 ILE A O 1
ATOM 700 N N . PRO A 1 91 ? 20.546 -5.290 -7.365 1.00 51.62 91 PRO A N 1
ATOM 701 C CA . PRO A 1 91 ? 21.261 -6.553 -7.397 1.00 51.62 91 PRO A CA 1
ATOM 702 C C . PRO A 1 91 ? 22.725 -6.286 -7.040 1.00 51.62 91 PRO A C 1
ATOM 704 O O . PRO A 1 91 ? 23.370 -5.416 -7.626 1.00 51.62 91 PRO A O 1
ATOM 707 N N . PHE A 1 92 ? 23.259 -7.033 -6.074 1.00 43.72 92 PHE A N 1
ATOM 708 C CA . PHE A 1 92 ? 24.703 -7.145 -5.920 1.00 43.72 92 PHE A CA 1
ATOM 709 C C . PHE A 1 92 ? 25.208 -7.930 -7.129 1.00 43.72 92 PHE A C 1
ATOM 711 O O . PHE A 1 92 ? 25.312 -9.154 -7.076 1.00 43.72 92 PHE A O 1
ATOM 718 N N . GLU A 1 93 ? 25.465 -7.251 -8.246 1.00 45.56 93 GLU A N 1
ATOM 719 C CA . GLU A 1 93 ? 26.214 -7.870 -9.327 1.00 45.56 93 GLU A CA 1
ATOM 720 C C . GLU A 1 93 ? 27.605 -8.204 -8.793 1.00 45.56 93 GLU A C 1
ATOM 722 O O . GLU A 1 93 ? 28.459 -7.350 -8.547 1.00 45.56 93 GLU A O 1
ATOM 727 N N . THR A 1 94 ? 27.820 -9.496 -8.563 1.00 40.53 94 THR A N 1
ATOM 728 C CA . THR A 1 94 ? 29.147 -10.075 -8.455 1.00 40.53 94 THR A CA 1
ATOM 729 C C . THR A 1 94 ? 29.958 -9.635 -9.666 1.00 40.53 94 THR A C 1
ATOM 731 O O . THR A 1 94 ? 29.560 -9.897 -10.797 1.00 40.53 94 THR A O 1
ATOM 734 N N . LEU A 1 95 ? 31.106 -9.004 -9.415 1.00 40.97 95 LEU A N 1
ATOM 735 C CA . LEU A 1 95 ? 32.207 -8.787 -10.356 1.00 40.97 95 LEU A CA 1
ATOM 736 C C . LEU A 1 95 ? 32.550 -10.089 -11.107 1.00 40.97 95 LEU A C 1
ATOM 738 O O . LEU A 1 95 ? 33.419 -10.837 -10.666 1.00 40.97 95 LEU A O 1
ATOM 742 N N . LYS A 1 96 ? 31.818 -10.391 -12.183 1.00 38.94 96 LYS A N 1
ATOM 743 C CA . LYS A 1 96 ? 32.018 -11.429 -13.211 1.00 38.94 96 LYS A CA 1
ATOM 744 C C . LYS A 1 96 ? 30.730 -11.412 -14.045 1.00 38.94 96 LYS A C 1
ATOM 746 O O . LYS A 1 96 ? 29.714 -11.935 -13.618 1.00 38.94 96 LYS A O 1
ATOM 751 N N . THR A 1 97 ? 30.692 -10.860 -15.249 1.00 36.38 97 THR A N 1
ATOM 752 C CA . THR A 1 97 ? 31.476 -11.323 -16.395 1.00 36.38 97 THR A CA 1
ATOM 753 C C . THR A 1 97 ? 31.349 -10.290 -17.513 1.00 36.38 97 THR A C 1
ATOM 755 O O . THR A 1 97 ? 30.297 -9.689 -17.698 1.00 36.38 97 THR A O 1
ATOM 758 N N . ASN A 1 98 ? 32.435 -10.093 -18.256 1.00 44.25 98 ASN A N 1
ATOM 759 C CA . ASN A 1 98 ? 32.477 -9.318 -19.489 1.00 44.25 98 ASN A CA 1
ATOM 760 C C . ASN A 1 98 ? 31.385 -9.753 -20.483 1.00 44.25 98 ASN A C 1
ATOM 762 O O . ASN A 1 98 ? 31.547 -10.766 -21.158 1.00 44.25 98 ASN A O 1
ATOM 766 N N . SER A 1 99 ? 30.338 -8.948 -20.632 1.00 39.31 99 SER A N 1
ATOM 767 C CA . SER A 1 99 ? 29.503 -8.899 -21.839 1.00 39.31 99 SER A CA 1
ATOM 768 C C . SER A 1 99 ? 28.707 -7.596 -21.855 1.00 39.31 99 SER A C 1
ATOM 770 O O . SER A 1 99 ? 27.542 -7.520 -21.500 1.00 39.31 99 SER A O 1
ATOM 772 N N . GLN A 1 100 ? 29.430 -6.535 -22.194 1.00 40.38 100 GLN A N 1
ATOM 773 C CA . GLN A 1 100 ? 29.033 -5.485 -23.127 1.00 40.38 100 GLN A CA 1
ATOM 774 C C . GLN A 1 100 ? 27.648 -5.668 -23.800 1.00 40.38 100 GLN A C 1
ATOM 776 O O . GLN A 1 100 ? 27.587 -6.264 -24.866 1.00 40.38 100 GLN A O 1
ATOM 781 N N . THR A 1 101 ? 26.594 -5.087 -23.212 1.00 39.62 101 THR A N 1
ATOM 782 C CA . THR A 1 101 ? 25.429 -4.443 -23.874 1.00 39.62 101 THR A CA 1
ATOM 783 C C . THR A 1 101 ? 24.601 -3.724 -22.796 1.00 39.62 101 THR A C 1
ATOM 785 O O . THR A 1 101 ? 23.925 -4.341 -21.992 1.00 39.62 101 THR A O 1
ATOM 788 N N . THR A 1 102 ? 24.826 -2.431 -22.550 1.00 39.28 102 THR A N 1
ATOM 789 C CA . THR A 1 102 ? 23.859 -1.358 -22.874 1.00 39.28 102 THR A CA 1
ATOM 790 C C . THR A 1 102 ? 22.380 -1.744 -22.734 1.00 39.28 102 THR A C 1
ATOM 792 O O . THR A 1 102 ? 21.844 -2.388 -23.625 1.00 39.28 102 THR A O 1
ATOM 79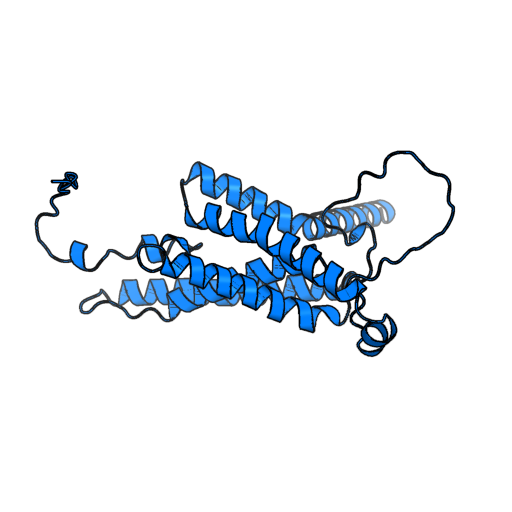5 N N . ASN A 1 103 ? 21.695 -1.197 -21.723 1.00 42.72 103 ASN A N 1
ATOM 796 C CA . ASN A 1 103 ? 20.235 -1.023 -21.710 1.00 42.72 103 ASN A CA 1
ATOM 797 C C . ASN A 1 103 ? 19.385 -2.293 -21.906 1.00 42.72 103 ASN A C 1
ATOM 799 O O . ASN A 1 103 ? 18.382 -2.231 -22.620 1.00 42.72 103 ASN A O 1
ATOM 803 N N . ASP A 1 104 ? 19.717 -3.409 -21.258 1.00 43.91 104 ASP A N 1
ATOM 804 C CA . ASP A 1 104 ? 18.756 -4.510 -21.144 1.00 43.91 104 ASP A CA 1
ATOM 805 C C . ASP A 1 104 ? 17.628 -4.084 -20.188 1.00 43.91 104 ASP A C 1
ATOM 807 O O . ASP A 1 104 ? 17.642 -4.311 -18.978 1.00 43.91 104 ASP A O 1
ATOM 811 N N . GLU A 1 105 ? 16.651 -3.372 -20.757 1.00 53.38 105 GLU A N 1
ATOM 812 C CA . GLU A 1 105 ? 15.351 -3.095 -20.160 1.00 53.38 105 GLU A CA 1
ATOM 813 C C . GLU A 1 105 ? 14.639 -4.441 -19.953 1.00 53.38 105 GLU A C 1
ATOM 815 O O . GLU A 1 105 ? 13.836 -4.871 -20.780 1.00 53.38 105 GLU A O 1
ATOM 820 N N . GLU A 1 106 ? 14.947 -5.134 -18.853 1.00 56.00 106 GLU A N 1
ATOM 821 C CA . GLU A 1 106 ? 14.192 -6.311 -18.431 1.00 56.00 106 GLU A CA 1
ATOM 822 C C . GLU A 1 106 ? 12.716 -5.927 -18.306 1.00 56.00 106 GLU A C 1
ATOM 824 O O . GLU A 1 106 ? 12.322 -5.104 -17.471 1.00 56.00 106 GLU A O 1
ATOM 829 N N . VAL A 1 107 ? 11.899 -6.519 -19.173 1.00 58.12 107 VAL A N 1
ATOM 830 C CA . VAL A 1 107 ? 10.471 -6.249 -19.246 1.00 58.12 107 VAL A CA 1
ATOM 831 C C . VAL A 1 107 ? 9.782 -7.026 -18.140 1.00 58.12 107 VAL A C 1
ATOM 833 O O . VAL A 1 107 ? 9.601 -8.237 -18.233 1.00 58.12 107 VAL A O 1
ATOM 836 N N . VAL A 1 108 ? 9.364 -6.312 -17.103 1.00 67.69 108 VAL A N 1
ATOM 837 C CA . VAL A 1 108 ? 8.588 -6.882 -16.004 1.00 67.69 108 VAL A CA 1
ATOM 838 C C . VAL A 1 108 ? 7.178 -6.311 -16.049 1.00 67.69 108 VAL A C 1
ATOM 840 O O . VAL A 1 108 ? 6.992 -5.116 -16.287 1.00 67.69 108 VAL A O 1
ATOM 843 N N . VAL A 1 109 ? 6.181 -7.178 -15.868 1.00 73.81 109 VAL A N 1
ATOM 844 C CA . VAL A 1 109 ? 4.764 -6.795 -15.936 1.00 73.81 109 VAL A CA 1
ATOM 845 C C . VAL A 1 109 ? 4.339 -6.118 -14.638 1.00 73.81 109 VAL A C 1
ATOM 847 O O . VAL A 1 109 ? 3.691 -5.073 -14.658 1.00 73.81 109 VAL A O 1
ATOM 850 N N . PHE A 1 110 ? 4.756 -6.689 -13.509 1.00 84.06 110 PHE A N 1
ATOM 851 C CA . PHE A 1 110 ? 4.444 -6.201 -12.173 1.00 84.06 110 PHE A CA 1
ATOM 852 C C . PHE A 1 110 ? 5.730 -5.843 -11.440 1.00 84.06 110 PHE A C 1
ATOM 854 O O . PHE A 1 110 ? 6.500 -6.711 -11.043 1.00 84.06 110 PHE A O 1
ATOM 861 N N . SER A 1 111 ? 5.975 -4.555 -11.247 1.00 86.56 111 SER A N 1
ATOM 862 C CA . SER A 1 111 ? 7.101 -4.084 -10.442 1.00 86.56 111 SER A CA 1
ATOM 863 C C . SER A 1 111 ? 6.921 -4.468 -8.976 1.00 86.56 111 SER A C 1
ATOM 865 O O . SER A 1 111 ? 5.843 -4.283 -8.407 1.00 86.56 111 SER A O 1
ATOM 867 N N . GLU A 1 112 ? 7.975 -4.986 -8.347 1.00 88.12 112 GLU A N 1
ATOM 868 C CA . GLU A 1 112 ? 7.970 -5.383 -6.932 1.00 88.12 112 GLU A CA 1
ATOM 869 C C . GLU A 1 112 ? 7.614 -4.205 -6.020 1.00 88.12 112 GLU A C 1
ATOM 871 O O . GLU A 1 112 ? 6.772 -4.341 -5.134 1.00 88.12 112 GLU A O 1
ATOM 876 N N . TRP A 1 113 ? 8.180 -3.023 -6.294 1.00 91.56 113 TRP A N 1
ATOM 877 C CA . TRP A 1 113 ? 7.886 -1.800 -5.544 1.00 91.56 113 TRP A CA 1
ATOM 878 C C . TRP A 1 113 ? 6.387 -1.500 -5.564 1.00 91.56 113 TRP A C 1
ATOM 880 O O . TRP A 1 113 ? 5.759 -1.297 -4.523 1.00 91.56 113 TRP A O 1
ATOM 890 N N . LEU A 1 114 ? 5.804 -1.517 -6.765 1.00 92.25 114 LEU A N 1
ATOM 891 C CA . LEU A 1 114 ? 4.405 -1.173 -6.959 1.00 92.25 114 LEU A CA 1
ATOM 892 C C . LEU A 1 114 ? 3.478 -2.251 -6.396 1.00 92.25 114 LEU A C 1
ATOM 894 O O . LEU A 1 114 ? 2.435 -1.925 -5.835 1.00 92.25 114 LEU A O 1
ATOM 898 N N . SER A 1 115 ? 3.883 -3.514 -6.499 1.00 94.06 115 SER A N 1
ATOM 899 C CA . SER A 1 115 ? 3.188 -4.667 -5.924 1.00 94.06 115 SER A CA 1
ATOM 900 C C . SER A 1 115 ? 3.073 -4.530 -4.404 1.00 94.06 115 SER A C 1
ATOM 902 O O . SER A 1 115 ? 1.979 -4.641 -3.853 1.00 94.06 115 SER A O 1
ATOM 904 N N . MET A 1 116 ? 4.179 -4.198 -3.729 1.00 95.44 116 MET A N 1
ATOM 905 C CA . MET A 1 116 ? 4.210 -3.979 -2.281 1.00 95.44 116 MET A CA 1
ATOM 906 C C . MET A 1 116 ? 3.346 -2.781 -1.869 1.00 95.44 116 MET A C 1
ATOM 908 O O . MET A 1 116 ? 2.480 -2.922 -1.008 1.00 95.44 116 MET A O 1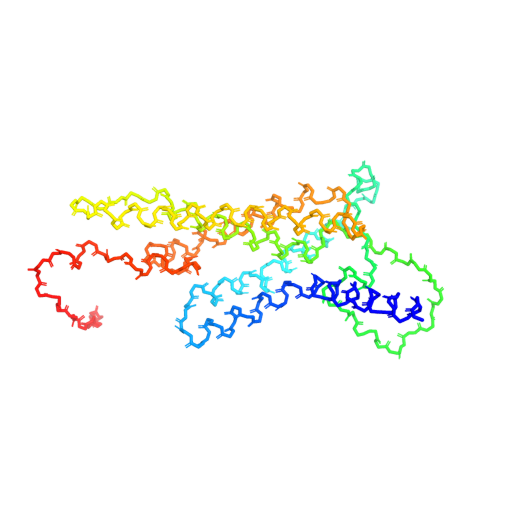
ATOM 912 N N . ILE A 1 117 ? 3.514 -1.611 -2.499 1.00 95.81 117 ILE A N 1
ATOM 913 C CA . ILE A 1 117 ? 2.708 -0.421 -2.168 1.00 95.81 117 ILE A CA 1
ATOM 914 C C . ILE A 1 117 ? 1.218 -0.660 -2.423 1.00 95.81 117 ILE A C 1
ATOM 916 O O . ILE A 1 117 ? 0.393 -0.290 -1.592 1.00 95.81 117 ILE A O 1
ATOM 920 N N . SER A 1 118 ? 0.863 -1.309 -3.532 1.00 96.50 118 SER A N 1
ATOM 921 C CA . SER A 1 118 ? -0.534 -1.616 -3.857 1.00 96.50 118 SER A CA 1
ATOM 922 C C . SER A 1 118 ? -1.142 -2.595 -2.854 1.00 96.50 118 SER A C 1
ATOM 924 O O . SER A 1 118 ? -2.269 -2.384 -2.413 1.00 96.50 118 SER A O 1
ATOM 926 N N . PHE A 1 119 ? -0.383 -3.613 -2.432 1.00 97.56 119 PHE A N 1
ATOM 927 C CA . PHE A 1 119 ? -0.778 -4.512 -1.346 1.00 97.56 119 PHE A CA 1
ATOM 928 C C . PHE A 1 119 ? -1.026 -3.741 -0.048 1.00 97.56 119 PHE A C 1
ATOM 930 O O . PHE A 1 119 ? -2.075 -3.902 0.573 1.00 97.56 119 PHE A O 1
ATOM 937 N N . PHE A 1 120 ? -0.090 -2.871 0.343 1.00 96.81 120 PHE A N 1
ATOM 938 C CA . PHE A 1 120 ? -0.217 -2.043 1.541 1.00 96.81 120 PHE A CA 1
ATOM 939 C C . PHE A 1 120 ? -1.465 -1.164 1.489 1.00 96.81 120 PHE A C 1
ATOM 941 O O . PHE A 1 120 ? -2.275 -1.213 2.410 1.00 96.81 120 PHE A O 1
ATOM 948 N N . VAL A 1 121 ? -1.651 -0.415 0.400 1.00 96.81 121 VAL A N 1
ATOM 949 C CA . VAL A 1 121 ? -2.805 0.471 0.203 1.00 96.81 121 VAL A CA 1
ATOM 950 C C . VAL A 1 121 ? -4.111 -0.321 0.223 1.00 96.81 121 VAL A C 1
ATOM 952 O O . VAL A 1 121 ? -5.042 0.075 0.917 1.00 96.81 121 VAL A O 1
ATOM 955 N N . GLY A 1 122 ? -4.188 -1.455 -0.479 1.00 97.06 122 GLY A N 1
ATOM 956 C CA . GLY A 1 122 ? -5.379 -2.308 -0.473 1.00 97.06 122 GLY A CA 1
ATOM 957 C C . GLY A 1 122 ? -5.719 -2.840 0.919 1.00 97.06 122 GLY A C 1
ATOM 958 O O . GLY A 1 122 ? -6.875 -2.776 1.340 1.00 97.06 122 GLY A O 1
ATOM 959 N N . TYR A 1 123 ? -4.705 -3.288 1.664 1.00 97.25 123 TYR A N 1
ATOM 960 C CA . TYR A 1 123 ? -4.862 -3.776 3.032 1.00 97.25 123 TYR A CA 1
ATOM 961 C C . TYR A 1 123 ? -5.400 -2.684 3.968 1.00 97.25 123 TYR A C 1
ATOM 963 O O . TYR A 1 123 ? -6.420 -2.875 4.632 1.00 97.25 123 TYR A O 1
ATOM 971 N N . ILE A 1 124 ? -4.746 -1.519 4.010 1.00 95.75 124 ILE A N 1
ATOM 972 C CA . ILE A 1 124 ? -5.122 -0.442 4.937 1.00 95.75 124 ILE A CA 1
ATOM 973 C C . ILE A 1 124 ? -6.437 0.240 4.541 1.00 95.75 124 ILE A C 1
ATOM 975 O O . ILE A 1 124 ? -7.191 0.639 5.425 1.00 95.75 124 ILE A O 1
ATOM 979 N N . LEU A 1 125 ? -6.756 0.333 3.242 1.00 95.88 125 LEU A N 1
ATOM 980 C CA . LEU A 1 125 ? -8.057 0.830 2.784 1.00 95.88 125 LEU A CA 1
ATOM 981 C C . LEU A 1 125 ? -9.181 -0.064 3.290 1.00 95.88 125 LEU A C 1
ATOM 983 O O . LEU A 1 125 ? -10.170 0.442 3.822 1.00 95.88 125 LEU A O 1
ATOM 987 N N . HIS A 1 126 ? -9.027 -1.383 3.153 1.00 95.62 126 HIS A N 1
ATOM 988 C CA . HIS A 1 126 ? -10.037 -2.296 3.662 1.00 95.62 126 HIS A CA 1
ATOM 989 C C . HIS A 1 126 ? -10.125 -2.252 5.186 1.00 95.62 126 HIS A C 1
ATOM 991 O O . HIS A 1 126 ? -11.227 -2.235 5.726 1.00 95.62 126 HIS A O 1
ATOM 997 N N . ASN A 1 127 ? -8.990 -2.147 5.880 1.00 93.38 127 ASN A N 1
ATOM 998 C CA . ASN A 1 127 ? -8.980 -1.969 7.325 1.00 93.38 127 ASN A CA 1
ATOM 999 C C . ASN A 1 127 ? -9.767 -0.716 7.758 1.00 93.38 127 ASN A C 1
ATOM 1001 O O . ASN A 1 127 ? -10.665 -0.832 8.594 1.00 93.38 127 ASN A O 1
ATOM 1005 N N . SER A 1 128 ? -9.504 0.453 7.159 1.00 92.75 128 SER A N 1
ATOM 1006 C CA . SER A 1 128 ? -10.256 1.687 7.442 1.00 92.75 128 SER A CA 1
ATOM 1007 C C . SER A 1 128 ? -11.744 1.533 7.136 1.00 92.75 128 SER A C 1
ATOM 1009 O O . SER A 1 128 ? -12.584 1.967 7.925 1.00 92.75 128 SER A O 1
ATOM 1011 N N . TRP A 1 129 ? -12.072 0.917 5.997 1.00 94.62 129 TRP A N 1
ATOM 1012 C CA . TRP A 1 129 ? -13.452 0.716 5.563 1.00 94.62 129 TRP A CA 1
ATOM 1013 C C . TRP A 1 129 ? -14.237 -0.153 6.548 1.00 94.62 129 TRP A C 1
ATOM 1015 O O . TRP A 1 129 ? -15.298 0.252 7.019 1.00 94.62 129 TRP A O 1
ATOM 1025 N N . THR A 1 130 ? -13.688 -1.307 6.929 1.00 91.94 130 THR A N 1
ATOM 1026 C CA . THR A 1 130 ? -14.322 -2.232 7.879 1.00 91.94 130 THR A CA 1
ATOM 1027 C C . THR A 1 130 ? -14.554 -1.567 9.238 1.00 91.94 130 THR A C 1
ATOM 1029 O O . THR A 1 130 ? -15.605 -1.749 9.852 1.00 91.94 130 THR A O 1
ATOM 1032 N N . MET A 1 131 ? -13.626 -0.721 9.700 1.00 89.25 131 MET A N 1
ATOM 1033 C CA . MET A 1 131 ? -13.803 0.030 10.951 1.00 89.25 131 MET A CA 1
ATOM 1034 C C . MET A 1 131 ? -14.888 1.114 10.863 1.00 89.25 131 MET A C 1
ATOM 1036 O O . MET A 1 131 ? -15.556 1.403 11.863 1.00 89.25 131 MET A O 1
ATOM 1040 N N . TYR A 1 132 ? -15.074 1.717 9.688 1.00 91.62 132 TYR A N 1
ATOM 1041 C CA . TYR A 1 132 ? -16.125 2.702 9.448 1.00 91.62 132 TYR A CA 1
ATOM 1042 C C . TYR A 1 132 ? -17.521 2.059 9.416 1.00 91.62 132 TYR A C 1
ATOM 1044 O O . TYR A 1 132 ? -18.441 2.562 10.071 1.00 91.62 132 TYR A O 1
ATOM 1052 N N . ASP A 1 133 ? -17.653 0.934 8.706 1.00 91.69 133 ASP A N 1
ATOM 1053 C CA . ASP A 1 133 ? -18.924 0.230 8.481 1.00 91.69 133 ASP A CA 1
ATOM 1054 C C . ASP A 1 133 ? -19.417 -0.550 9.712 1.00 91.69 133 ASP A C 1
ATOM 1056 O O . ASP A 1 133 ? -20.590 -0.901 9.833 1.00 91.69 133 ASP A O 1
ATOM 1060 N N . ARG A 1 134 ? -18.540 -0.785 10.693 1.00 85.88 134 ARG A N 1
ATOM 1061 C CA . ARG A 1 134 ? -18.883 -1.540 11.901 1.00 85.88 134 ARG A CA 1
ATOM 1062 C C . ARG A 1 134 ? -20.042 -0.900 12.669 1.00 85.88 134 ARG A C 1
ATOM 1064 O O . ARG A 1 134 ? -19.945 0.232 13.156 1.00 85.88 134 ARG A O 1
ATOM 1071 N N . ASN A 1 135 ? -21.114 -1.657 12.875 1.00 84.94 135 ASN A N 1
ATOM 1072 C CA . ASN A 1 135 ? -22.256 -1.190 13.656 1.00 84.94 135 ASN A CA 1
ATOM 1073 C C . ASN A 1 135 ? -21.889 -0.990 15.140 1.00 84.94 135 ASN A C 1
ATOM 1075 O O . ASN A 1 135 ? -21.058 -1.727 15.685 1.00 84.94 135 ASN A O 1
ATOM 1079 N N . PRO A 1 136 ? -22.441 0.043 15.799 1.00 81.94 136 PRO A N 1
ATOM 1080 C CA . PRO A 1 136 ? -22.318 0.191 17.243 1.00 81.94 136 PRO A CA 1
ATOM 1081 C C . PRO A 1 136 ? -23.111 -0.907 17.965 1.00 81.94 136 PRO A C 1
ATOM 1083 O O . PRO A 1 136 ? -24.106 -1.401 17.446 1.00 81.94 136 PRO A O 1
ATOM 1086 N N . ILE A 1 137 ? -22.660 -1.281 19.162 1.00 80.31 137 ILE A N 1
ATOM 1087 C CA . ILE A 1 137 ? -23.407 -2.176 20.056 1.00 80.31 137 ILE A CA 1
ATOM 1088 C C . ILE A 1 137 ? -24.590 -1.389 20.643 1.00 80.31 137 ILE A C 1
ATOM 1090 O O . ILE A 1 137 ? -24.457 -0.190 20.907 1.00 80.31 137 ILE A O 1
ATOM 1094 N N . ASP A 1 138 ? -25.728 -2.048 20.862 1.00 76.19 138 ASP A N 1
ATOM 1095 C CA . ASP A 1 138 ? -26.902 -1.430 21.483 1.00 76.19 138 ASP A CA 1
ATOM 1096 C C . ASP A 1 138 ? -26.550 -0.827 22.852 1.00 76.19 138 ASP A C 1
ATOM 1098 O O . ASP A 1 138 ? -25.927 -1.468 23.699 1.00 76.19 138 ASP A O 1
ATOM 1102 N N . GLY A 1 139 ? -26.919 0.440 23.060 1.00 74.81 139 GLY A N 1
ATOM 1103 C CA . GLY A 1 139 ? -26.575 1.193 24.272 1.00 74.81 139 GLY A CA 1
ATOM 1104 C C . GLY A 1 139 ? -25.175 1.822 24.273 1.00 74.81 139 GLY A C 1
ATOM 1105 O O . GLY A 1 139 ? -24.778 2.401 25.283 1.00 74.81 139 GLY A O 1
ATOM 1106 N N . ALA A 1 140 ? -24.426 1.754 23.167 1.00 78.00 140 ALA A N 1
ATOM 1107 C CA . ALA A 1 140 ? -23.160 2.469 23.045 1.00 78.00 140 ALA A CA 1
ATOM 1108 C C . ALA A 1 140 ? -23.354 3.995 23.075 1.00 78.00 140 ALA A C 1
ATOM 1110 O O . ALA A 1 140 ? -24.262 4.555 22.458 1.00 78.00 140 ALA A O 1
ATOM 1111 N N . GLU A 1 141 ? -22.439 4.675 23.764 1.00 82.56 141 GLU A N 1
ATOM 1112 C CA . GLU A 1 141 ? -22.381 6.132 23.836 1.00 82.56 141 GLU A CA 1
ATOM 1113 C C . GLU A 1 141 ? -22.129 6.731 22.442 1.00 82.56 141 GLU A C 1
ATOM 1115 O O . GLU A 1 141 ? -21.101 6.464 21.809 1.00 82.56 141 GLU A O 1
ATOM 1120 N N . GLN A 1 142 ? -23.074 7.543 21.960 1.00 85.38 142 GLN A N 1
ATOM 1121 C CA . GLN A 1 142 ? -23.071 8.080 20.593 1.00 85.38 142 GLN A CA 1
ATOM 1122 C C . GLN A 1 142 ? -21.814 8.905 20.283 1.00 85.38 142 GLN A C 1
ATOM 1124 O O . GLN A 1 142 ? -21.274 8.816 19.178 1.00 85.38 142 GLN A O 1
ATOM 1129 N N . ASP A 1 143 ? -21.278 9.624 21.270 1.00 85.44 143 ASP A N 1
ATOM 1130 C CA . ASP A 1 143 ? -20.078 10.451 21.106 1.00 85.44 143 ASP A CA 1
ATOM 1131 C C . ASP A 1 143 ? -18.830 9.609 20.799 1.00 85.44 143 ASP A C 1
ATOM 1133 O O . ASP A 1 143 ? -18.021 9.956 19.929 1.00 85.44 143 ASP A O 1
ATOM 1137 N N . LYS A 1 144 ? -18.700 8.437 21.435 1.00 82.81 144 LYS A N 1
ATOM 1138 C CA . LYS A 1 144 ? -17.603 7.492 21.167 1.00 82.81 144 LYS A CA 1
ATOM 1139 C C . LYS A 1 144 ? -17.736 6.854 19.787 1.00 82.81 144 LYS A C 1
ATOM 1141 O O . LYS A 1 144 ? -16.739 6.699 19.079 1.00 82.81 144 LYS A O 1
ATOM 1146 N N . VAL A 1 145 ? -18.961 6.522 19.378 1.00 87.12 145 VAL A N 1
ATOM 1147 C CA . VAL A 1 145 ? -19.245 5.971 18.043 1.00 87.12 145 VAL A CA 1
ATOM 1148 C C . VAL A 1 145 ? -18.911 6.993 16.954 1.00 87.12 145 VAL A C 1
ATOM 1150 O O . VAL A 1 145 ? -18.234 6.655 15.980 1.00 87.12 145 VAL A O 1
ATOM 1153 N N . SER A 1 146 ? -19.333 8.246 17.139 1.00 88.94 146 SER A N 1
ATOM 1154 C CA . SER A 1 146 ? -19.055 9.351 16.216 1.00 88.94 146 SER A CA 1
ATOM 1155 C C . SER A 1 146 ? -17.554 9.627 16.092 1.00 88.94 146 SER A C 1
ATOM 1157 O O . SER A 1 146 ? -17.023 9.717 14.981 1.00 88.94 146 SER A O 1
ATOM 1159 N N . THR A 1 147 ? -16.835 9.651 17.220 1.00 88.44 147 THR A N 1
ATOM 1160 C CA . THR A 1 147 ? -15.375 9.840 17.247 1.00 88.44 147 THR A CA 1
ATOM 1161 C C . THR A 1 147 ? -14.656 8.734 16.475 1.00 88.44 147 THR A C 1
ATOM 1163 O O . THR A 1 147 ? -13.809 9.018 15.627 1.00 88.44 147 THR A O 1
ATOM 1166 N N . ARG A 1 148 ? -15.041 7.469 16.692 1.00 86.94 148 ARG A N 1
ATOM 1167 C CA . ARG A 1 148 ? -14.476 6.320 15.971 1.00 86.94 148 ARG A CA 1
ATOM 1168 C C . ARG A 1 148 ? -14.705 6.427 14.463 1.00 86.94 148 ARG A C 1
ATOM 1170 O O . ARG A 1 148 ? -13.763 6.266 13.691 1.00 86.94 148 ARG A O 1
ATOM 1177 N N . LYS A 1 149 ? -15.944 6.697 14.038 1.00 89.69 149 LYS A N 1
ATOM 1178 C CA . LYS A 1 149 ? -16.285 6.829 12.612 1.00 89.69 149 LYS A CA 1
ATOM 1179 C C . LYS A 1 149 ? -15.539 7.990 11.961 1.00 89.69 149 LYS A C 1
ATOM 1181 O O . LYS A 1 149 ? -15.050 7.837 10.847 1.00 89.69 149 LYS A O 1
ATOM 1186 N N . THR A 1 150 ? -15.391 9.107 12.670 1.00 91.06 150 THR A N 1
ATOM 1187 C CA . THR A 1 150 ? -14.619 10.264 12.199 1.00 91.06 150 THR A CA 1
ATOM 1188 C C . THR A 1 150 ? -13.138 9.917 12.046 1.00 91.06 150 THR A C 1
ATOM 1190 O O . THR A 1 150 ? -12.556 10.208 11.006 1.00 91.06 150 THR A O 1
ATOM 1193 N N . GLN A 1 151 ? -12.531 9.231 13.022 1.00 89.56 151 GLN A N 1
ATOM 1194 C CA . GLN A 1 151 ? -11.136 8.784 12.930 1.00 89.56 151 GLN A CA 1
ATOM 1195 C C . GLN A 1 151 ? -10.924 7.815 11.753 1.00 89.56 151 GLN A C 1
ATOM 1197 O O . GLN A 1 151 ? -9.974 7.981 10.988 1.00 89.56 151 GLN A O 1
ATOM 1202 N N . ALA A 1 152 ? -11.822 6.841 11.572 1.00 91.06 152 ALA A N 1
ATOM 1203 C CA . ALA A 1 152 ? -11.769 5.908 10.447 1.00 91.06 152 ALA A CA 1
ATOM 1204 C C . ALA A 1 152 ? -11.923 6.638 9.099 1.00 91.06 152 ALA A C 1
ATOM 1206 O O . ALA A 1 152 ? -11.139 6.401 8.181 1.00 91.06 152 ALA A O 1
ATOM 1207 N N . LEU A 1 153 ? -12.858 7.588 8.995 1.00 93.50 153 LEU A N 1
ATOM 1208 C CA . LEU A 1 153 ? -13.071 8.387 7.787 1.00 93.50 153 LEU A CA 1
ATOM 1209 C C . LEU A 1 153 ? -11.855 9.256 7.441 1.00 93.50 153 LEU A C 1
ATOM 1211 O O . LEU A 1 153 ? -11.425 9.277 6.289 1.00 93.50 153 LEU A O 1
ATOM 1215 N N . LEU A 1 154 ? -11.275 9.941 8.432 1.00 93.25 154 LEU A N 1
ATOM 1216 C CA . LEU A 1 154 ? -10.060 10.732 8.238 1.00 93.25 154 LEU A CA 1
ATOM 1217 C C . LEU A 1 154 ? -8.906 9.850 7.752 1.00 93.25 154 LEU A C 1
ATOM 1219 O O . LEU A 1 154 ? -8.239 10.213 6.786 1.00 93.25 154 LEU A O 1
ATOM 1223 N N . SER A 1 155 ? -8.723 8.666 8.353 1.00 93.12 155 SER A N 1
ATOM 1224 C CA . SER A 1 155 ? -7.699 7.713 7.908 1.00 93.12 155 SER A CA 1
ATOM 1225 C C . SER A 1 155 ? -7.913 7.279 6.455 1.00 93.12 155 SER A C 1
ATOM 1227 O O . SER A 1 155 ? -6.973 7.311 5.664 1.00 93.12 155 SER A O 1
ATOM 1229 N N . LEU A 1 156 ? -9.157 6.974 6.071 1.00 94.75 156 LEU A N 1
ATOM 1230 C CA . LEU A 1 156 ? -9.510 6.555 4.719 1.00 94.75 156 LEU A CA 1
ATOM 1231 C C . LEU A 1 156 ? -9.186 7.646 3.691 1.00 94.75 156 LEU A C 1
ATOM 1233 O O . LEU A 1 156 ? -8.553 7.364 2.675 1.00 94.75 156 LEU A O 1
ATOM 1237 N N . ILE A 1 157 ? -9.545 8.901 3.977 1.00 96.00 157 ILE A N 1
ATOM 1238 C CA . ILE A 1 157 ? -9.231 10.040 3.103 1.00 96.00 157 ILE A CA 1
ATOM 1239 C C . ILE A 1 157 ? -7.712 10.214 2.968 1.00 96.00 157 ILE A C 1
ATOM 1241 O O . ILE A 1 157 ? -7.209 10.351 1.852 1.00 96.00 157 ILE A O 1
ATOM 1245 N N . SER A 1 158 ? -6.966 10.168 4.077 1.00 95.69 158 SER A N 1
ATOM 1246 C CA . SER A 1 158 ? -5.504 10.301 4.054 1.00 95.69 158 SER A CA 1
ATOM 1247 C C . SER A 1 158 ? -4.828 9.202 3.233 1.00 95.69 158 SER A C 1
ATOM 1249 O O . SER A 1 158 ? -3.913 9.497 2.467 1.00 95.69 158 SER A O 1
ATOM 1251 N N . ILE A 1 159 ? -5.297 7.957 3.343 1.00 95.38 159 ILE A N 1
ATOM 1252 C CA . ILE A 1 159 ? -4.779 6.823 2.568 1.00 95.38 159 ILE A CA 1
ATOM 1253 C C . ILE A 1 159 ? -5.030 7.019 1.076 1.00 95.38 159 ILE A C 1
ATOM 1255 O O . ILE A 1 159 ? -4.121 6.806 0.276 1.00 95.38 159 ILE A O 1
ATOM 1259 N N . VAL A 1 160 ? -6.240 7.433 0.692 1.00 96.50 160 VAL A N 1
ATOM 1260 C CA . VAL A 1 160 ? -6.589 7.671 -0.715 1.00 96.50 160 VAL A CA 1
ATOM 1261 C C . VAL A 1 160 ? -5.700 8.765 -1.308 1.00 96.50 160 VAL A C 1
ATOM 1263 O O . VAL A 1 160 ? -5.126 8.577 -2.380 1.00 96.50 160 VAL A O 1
ATOM 1266 N N . VAL A 1 161 ? -5.520 9.881 -0.595 1.00 97.00 161 VAL A N 1
ATOM 1267 C CA . VAL A 1 161 ? -4.635 10.973 -1.032 1.00 97.00 161 VAL A CA 1
ATOM 1268 C C . VAL A 1 161 ? -3.188 10.494 -1.151 1.00 97.00 161 VAL A C 1
ATOM 1270 O O . VAL A 1 161 ? -2.548 10.735 -2.173 1.00 97.00 161 VAL A O 1
ATOM 1273 N N . PHE A 1 162 ? -2.682 9.780 -0.143 1.00 94.50 162 PHE A N 1
ATOM 1274 C CA . PHE A 1 162 ? -1.340 9.202 -0.166 1.00 94.50 162 PHE A CA 1
ATOM 1275 C C . PHE A 1 162 ? -1.148 8.271 -1.368 1.00 94.50 162 PHE A C 1
ATOM 1277 O O . PHE A 1 162 ? -0.175 8.422 -2.105 1.00 94.50 162 PHE A O 1
ATOM 1284 N N . ALA A 1 163 ? -2.098 7.366 -1.614 1.00 94.31 163 ALA A N 1
ATOM 1285 C CA . ALA A 1 163 ? -2.060 6.454 -2.747 1.00 94.31 163 ALA A CA 1
ATOM 1286 C C . ALA A 1 163 ? -1.981 7.227 -4.069 1.00 94.31 163 ALA A C 1
ATOM 1288 O O . ALA A 1 163 ? -1.081 6.974 -4.863 1.00 94.31 163 ALA A O 1
ATOM 1289 N N . PHE A 1 164 ? -2.838 8.230 -4.288 1.00 94.69 164 PHE A N 1
ATOM 1290 C CA . PHE A 1 164 ? -2.784 9.035 -5.512 1.00 94.69 164 PHE A CA 1
ATOM 1291 C C . PHE A 1 164 ? -1.448 9.758 -5.697 1.00 94.69 164 PHE A C 1
ATOM 1293 O O . PHE A 1 164 ? -0.900 9.729 -6.796 1.00 94.69 164 PHE A O 1
ATOM 1300 N N . VAL A 1 165 ? -0.899 10.365 -4.642 1.00 93.81 165 VAL A N 1
ATOM 1301 C CA . VAL A 1 165 ? 0.390 11.075 -4.707 1.00 93.81 165 VAL A CA 1
ATOM 1302 C C . VAL A 1 165 ? 1.529 10.120 -5.064 1.00 93.81 165 VAL A C 1
ATOM 1304 O O . VAL A 1 165 ? 2.319 10.405 -5.964 1.00 93.81 165 VAL A O 1
ATOM 1307 N N . VAL A 1 166 ? 1.598 8.973 -4.391 1.00 92.00 166 VAL A N 1
ATOM 1308 C CA . VAL A 1 166 ? 2.650 7.968 -4.586 1.00 92.00 166 VAL A CA 1
ATOM 1309 C C . VAL A 1 166 ? 2.570 7.355 -5.988 1.00 92.00 166 VAL A C 1
ATOM 1311 O O . VAL A 1 166 ? 3.589 7.228 -6.670 1.00 92.00 166 VAL A O 1
ATOM 1314 N N . MET A 1 167 ? 1.357 7.050 -6.455 1.00 91.44 167 MET A N 1
ATOM 1315 C CA . MET A 1 167 ? 1.104 6.521 -7.796 1.00 91.44 167 MET A CA 1
ATOM 1316 C C . MET A 1 167 ? 1.429 7.538 -8.892 1.00 91.44 167 MET A C 1
ATOM 1318 O O . MET A 1 167 ? 2.100 7.202 -9.868 1.00 91.44 167 MET A O 1
ATOM 1322 N N . TYR A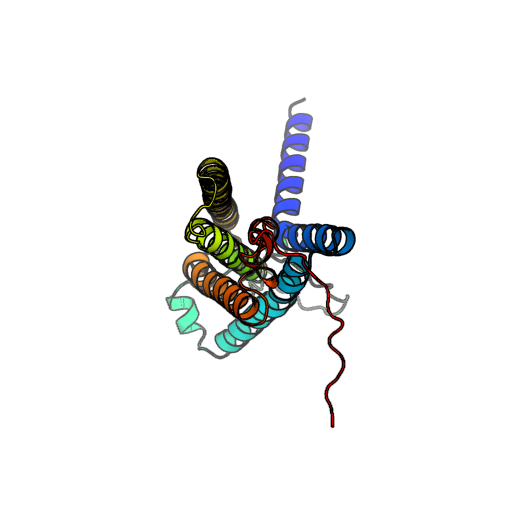 1 168 ? 1.001 8.791 -8.716 1.00 91.69 168 TYR A N 1
ATOM 1323 C CA . TYR A 1 168 ? 1.299 9.879 -9.645 1.00 91.69 168 TYR A CA 1
ATOM 1324 C C . TYR A 1 168 ? 2.803 10.123 -9.757 1.00 91.69 168 TYR A C 1
ATOM 1326 O O . TYR A 1 168 ? 3.332 10.217 -10.863 1.00 91.69 168 TYR A O 1
ATOM 1334 N N . TYR A 1 169 ? 3.508 10.167 -8.622 1.00 89.94 169 TYR A N 1
ATOM 1335 C CA . TYR A 1 169 ? 4.958 10.315 -8.607 1.00 89.94 169 TYR A CA 1
ATOM 1336 C C . TYR A 1 169 ? 5.637 9.189 -9.393 1.00 89.94 169 TYR A C 1
ATOM 1338 O O . TYR A 1 169 ? 6.502 9.456 -10.224 1.00 89.94 169 TYR A O 1
ATOM 1346 N N . ARG A 1 170 ? 5.213 7.936 -9.183 1.00 88.00 170 ARG A N 1
ATOM 1347 C CA . ARG A 1 170 ? 5.825 6.777 -9.841 1.00 88.00 170 ARG A CA 1
ATOM 1348 C C . ARG A 1 170 ? 5.574 6.731 -11.348 1.00 88.00 170 ARG A C 1
ATOM 1350 O O . ARG A 1 170 ? 6.459 6.336 -12.106 1.00 88.00 170 ARG A O 1
ATOM 1357 N N . TYR A 1 171 ? 4.393 7.170 -11.775 1.00 88.75 171 TYR A N 1
ATOM 1358 C CA . TYR A 1 171 ? 4.081 7.365 -13.187 1.00 88.75 171 TYR A CA 1
ATOM 1359 C C . TYR A 1 171 ? 4.945 8.482 -13.796 1.00 88.75 171 TYR A C 1
ATOM 1361 O O . TYR A 1 171 ? 5.548 8.303 -14.851 1.00 88.75 171 TYR A O 1
ATOM 1369 N N . TYR A 1 172 ? 5.072 9.619 -13.102 1.00 88.50 172 TYR A N 1
ATOM 1370 C CA . TYR A 1 172 ? 5.836 10.773 -13.583 1.00 88.50 172 TYR A CA 1
ATOM 1371 C C . TYR A 1 172 ? 7.342 10.500 -13.701 1.00 88.50 172 TYR A C 1
ATOM 1373 O O . TYR A 1 172 ? 7.987 11.001 -14.621 1.00 88.50 172 TYR A O 1
ATOM 1381 N N . THR A 1 173 ? 7.924 9.687 -12.813 1.00 84.19 173 THR A N 1
ATOM 1382 C CA . THR A 1 173 ? 9.340 9.296 -12.917 1.00 84.19 173 THR A CA 1
ATOM 1383 C C . THR A 1 173 ? 9.617 8.306 -14.049 1.00 84.19 173 THR A C 1
ATOM 1385 O O . THR A 1 173 ? 10.780 8.004 -14.311 1.00 84.19 173 THR A O 1
ATOM 1388 N N . GLY A 1 174 ? 8.581 7.799 -14.728 1.00 81.00 174 GLY A N 1
ATOM 1389 C CA . GLY A 1 174 ? 8.715 6.828 -15.813 1.00 81.00 174 GLY A CA 1
ATOM 1390 C C . GLY A 1 174 ? 9.139 5.436 -15.342 1.00 81.00 174 GLY A C 1
ATOM 1391 O O . GLY A 1 174 ? 9.499 4.601 -16.171 1.00 81.00 174 GLY A O 1
ATOM 1392 N N . CYS A 1 175 ? 9.101 5.181 -14.028 1.00 80.25 175 CYS A N 1
ATOM 1393 C CA . CYS A 1 175 ? 9.383 3.859 -13.477 1.00 80.25 175 CYS A CA 1
ATOM 1394 C C . CYS A 1 175 ? 8.270 2.860 -13.765 1.00 80.25 175 CYS A C 1
ATOM 1396 O O . CYS A 1 175 ? 8.534 1.668 -13.773 1.00 80.25 175 CYS A O 1
ATOM 1398 N N . GLU A 1 176 ? 7.045 3.333 -13.988 1.00 84.94 176 GLU A N 1
ATOM 1399 C CA . GLU A 1 176 ? 5.904 2.489 -14.315 1.00 84.94 176 GLU A CA 1
ATOM 1400 C C . GLU A 1 176 ? 5.141 3.075 -15.500 1.00 84.94 176 GLU A C 1
ATOM 1402 O O . GLU A 1 176 ? 4.947 4.289 -15.592 1.00 84.94 176 GLU A O 1
ATOM 1407 N N . GLY A 1 177 ? 4.689 2.202 -16.396 1.00 81.19 177 GLY A N 1
ATOM 1408 C CA . GLY A 1 177 ? 3.822 2.570 -17.510 1.00 81.19 177 GLY A CA 1
ATOM 1409 C C . GLY A 1 177 ? 2.344 2.352 -17.184 1.00 81.19 177 GLY A C 1
ATOM 1410 O O . GLY A 1 177 ? 1.889 2.465 -16.045 1.00 81.19 177 GLY A O 1
ATOM 1411 N N . TRP A 1 178 ? 1.581 1.952 -18.200 1.00 83.38 178 TRP A N 1
ATOM 1412 C CA . TRP A 1 178 ? 0.170 1.580 -18.054 1.00 83.38 178 TRP A CA 1
ATOM 1413 C C . TRP A 1 178 ? -0.053 0.317 -17.204 1.00 83.38 178 TRP A C 1
ATOM 1415 O O . TRP A 1 178 ? -1.179 0.066 -16.772 1.00 83.38 178 TRP A O 1
ATOM 1425 N N . SER A 1 179 ? 1.011 -0.433 -16.889 1.00 82.75 179 SER A N 1
ATOM 1426 C CA . SER A 1 179 ? 1.002 -1.553 -15.936 1.00 82.75 179 SER A CA 1
ATOM 1427 C C . SER A 1 179 ? 0.469 -1.166 -14.552 1.00 82.75 179 SER A C 1
ATOM 1429 O O . SER A 1 179 ? -0.042 -2.032 -13.840 1.00 82.75 179 SER A O 1
ATOM 1431 N N . ILE A 1 180 ? 0.503 0.122 -14.182 1.00 89.31 180 ILE A N 1
ATOM 1432 C CA . ILE A 1 180 ? -0.138 0.646 -12.967 1.00 89.31 180 ILE A CA 1
ATOM 1433 C C . ILE A 1 180 ? -1.611 0.240 -12.873 1.00 89.31 180 ILE A C 1
ATOM 1435 O O . ILE A 1 180 ? -2.056 -0.201 -11.812 1.00 89.31 180 ILE A O 1
ATOM 1439 N N . LEU A 1 181 ? -2.356 0.341 -13.978 1.00 88.62 181 LEU A N 1
ATOM 1440 C CA . LEU A 1 181 ? -3.794 0.066 -13.990 1.00 88.62 181 LEU A CA 1
ATOM 1441 C C . LEU A 1 181 ? -4.120 -1.406 -13.730 1.00 88.62 181 LEU A C 1
ATOM 1443 O O . LEU A 1 181 ? -5.228 -1.705 -13.302 1.00 88.62 181 LEU A O 1
ATOM 1447 N N . ALA A 1 182 ? -3.172 -2.313 -13.972 1.00 88.31 182 ALA A N 1
ATOM 1448 C CA . ALA A 1 182 ? -3.317 -3.731 -13.661 1.00 88.31 182 ALA A CA 1
ATOM 1449 C C . ALA A 1 182 ? -2.748 -4.063 -12.274 1.00 88.31 182 ALA A C 1
ATOM 1451 O O . ALA A 1 182 ? -3.392 -4.753 -11.487 1.00 88.31 182 ALA A O 1
ATOM 1452 N N . THR A 1 183 ? -1.560 -3.545 -11.948 1.00 90.75 183 THR A N 1
ATOM 1453 C CA . THR A 1 183 ? -0.863 -3.849 -10.689 1.00 90.75 183 THR A CA 1
ATOM 1454 C C . THR A 1 183 ? -1.670 -3.406 -9.475 1.00 90.75 183 THR A C 1
ATOM 1456 O O . THR A 1 183 ? -1.845 -4.192 -8.547 1.00 90.75 183 THR A O 1
ATOM 1459 N N . VAL A 1 184 ? -2.199 -2.177 -9.489 1.00 94.38 184 VAL A N 1
ATOM 1460 C CA . VAL A 1 184 ? -2.930 -1.611 -8.347 1.00 94.38 184 VAL A CA 1
ATOM 1461 C C . VAL A 1 184 ? -4.151 -2.443 -7.958 1.00 94.38 184 VAL A C 1
ATOM 1463 O O . VAL A 1 184 ? -4.221 -2.843 -6.797 1.00 94.38 184 VAL A O 1
ATOM 1466 N N . PRO A 1 185 ? -5.108 -2.747 -8.857 1.00 95.31 185 PRO A N 1
ATOM 1467 C CA . PRO A 1 185 ? -6.270 -3.537 -8.471 1.00 95.31 185 PRO A CA 1
ATOM 1468 C C . PRO A 1 185 ? -5.908 -4.980 -8.113 1.00 95.31 185 PRO A C 1
ATOM 1470 O O . PRO A 1 185 ? -6.478 -5.507 -7.164 1.00 95.31 185 PRO A O 1
ATOM 1473 N N . ILE A 1 186 ? -4.952 -5.613 -8.807 1.00 95.06 186 ILE A N 1
ATOM 1474 C CA . ILE A 1 186 ? -4.557 -7.001 -8.518 1.00 95.06 186 ILE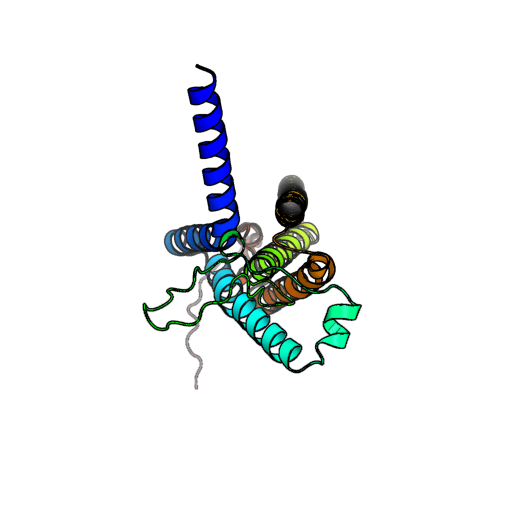 A CA 1
ATOM 1475 C C . ILE A 1 186 ? -3.928 -7.100 -7.127 1.00 95.06 186 ILE A C 1
ATOM 1477 O O . ILE A 1 186 ? -4.409 -7.849 -6.280 1.00 95.06 186 ILE A O 1
ATOM 1481 N N . PHE A 1 187 ? -2.882 -6.321 -6.856 1.00 96.94 187 PHE A N 1
ATOM 1482 C CA . PHE A 1 187 ? -2.191 -6.384 -5.569 1.00 96.94 187 PHE A CA 1
ATOM 1483 C C . PHE A 1 187 ? -2.989 -5.730 -4.446 1.00 96.94 187 PHE A C 1
ATOM 1485 O O . PHE A 1 187 ? -2.920 -6.194 -3.311 1.00 96.94 187 PHE A O 1
ATOM 1492 N N . GLY A 1 188 ? -3.813 -4.729 -4.757 1.00 97.12 188 GLY A N 1
ATOM 1493 C CA . GLY A 1 188 ? -4.801 -4.195 -3.826 1.00 97.12 188 GLY A CA 1
ATOM 1494 C C . GLY A 1 188 ? -5.818 -5.255 -3.397 1.00 97.12 188 GLY A C 1
ATOM 1495 O O . GLY A 1 188 ? -6.093 -5.382 -2.206 1.00 97.12 188 GLY A O 1
ATOM 1496 N N . ALA A 1 189 ? -6.309 -6.075 -4.334 1.00 97.25 189 ALA A N 1
ATOM 1497 C CA . ALA A 1 189 ? -7.192 -7.202 -4.034 1.00 97.25 189 ALA A CA 1
ATOM 1498 C C . ALA A 1 189 ? -6.482 -8.316 -3.245 1.00 97.25 189 ALA A C 1
ATOM 1500 O O . ALA A 1 189 ? -7.093 -8.924 -2.371 1.00 97.25 189 ALA A O 1
ATOM 1501 N N . ILE A 1 190 ? -5.190 -8.562 -3.493 1.00 97.44 190 ILE A N 1
ATOM 1502 C CA . ILE A 1 190 ? -4.391 -9.493 -2.677 1.00 97.44 190 ILE A CA 1
ATOM 1503 C C . ILE A 1 190 ? -4.244 -8.960 -1.243 1.00 97.44 190 ILE A C 1
ATOM 1505 O O . ILE A 1 190 ? -4.432 -9.716 -0.294 1.00 97.44 190 ILE A O 1
ATOM 1509 N N . GLY A 1 191 ? -3.964 -7.664 -1.067 1.00 97.31 191 GLY A N 1
ATOM 1510 C CA . GLY A 1 191 ? -3.915 -7.022 0.252 1.00 97.31 191 GLY A CA 1
ATOM 1511 C C . GLY A 1 191 ? -5.255 -7.091 0.984 1.00 97.31 191 GLY A C 1
ATOM 1512 O O . GLY A 1 191 ? -5.311 -7.438 2.163 1.00 97.31 191 GLY A O 1
ATOM 1513 N N . TRP A 1 192 ? -6.347 -6.849 0.261 1.00 96.75 192 TRP A N 1
ATOM 1514 C CA . TRP A 1 192 ? -7.710 -7.050 0.745 1.00 96.75 192 TRP A CA 1
ATOM 1515 C C . TRP A 1 192 ? -7.967 -8.498 1.196 1.00 96.75 192 TRP A C 1
ATOM 1517 O O . TRP A 1 192 ? -8.431 -8.725 2.313 1.00 96.75 192 TRP A O 1
ATOM 1527 N N . GLY A 1 193 ? -7.615 -9.480 0.365 1.00 96.31 193 GLY A N 1
ATOM 1528 C CA . GLY A 1 193 ? -7.759 -10.900 0.685 1.00 96.31 193 GLY A CA 1
ATOM 1529 C C . GLY A 1 193 ? -6.921 -11.320 1.892 1.00 96.31 193 GLY A C 1
ATOM 1530 O O . GLY A 1 193 ? -7.396 -12.079 2.734 1.00 96.31 193 GLY A O 1
ATOM 1531 N N . TRP A 1 194 ? -5.709 -10.774 2.034 1.00 96.12 194 TRP A N 1
ATOM 1532 C CA . TRP A 1 194 ? -4.869 -11.000 3.212 1.00 96.12 194 TRP A CA 1
ATOM 1533 C C . TRP A 1 194 ? -5.526 -10.468 4.488 1.00 96.12 194 TRP A C 1
ATOM 1535 O O . TRP A 1 194 ? -5.553 -11.169 5.498 1.00 96.12 194 TRP A O 1
ATOM 1545 N N . TYR A 1 195 ? -6.119 -9.269 4.437 1.00 95.00 195 TYR A N 1
ATOM 1546 C CA . TYR A 1 195 ? -6.896 -8.737 5.558 1.00 95.00 195 TYR A CA 1
ATOM 1547 C C . TYR A 1 195 ? -8.046 -9.677 5.933 1.00 95.00 195 TYR A C 1
ATOM 1549 O O . TYR A 1 195 ? -8.197 -10.002 7.107 1.00 95.00 195 TYR A O 1
ATOM 1557 N N . GLN A 1 196 ? -8.836 -10.137 4.954 1.00 93.56 196 GLN A N 1
ATOM 1558 C CA . GLN A 1 196 ? -9.973 -11.026 5.222 1.00 93.56 196 GLN A CA 1
ATOM 1559 C C . GLN A 1 196 ? -9.548 -12.372 5.807 1.00 93.56 196 GLN A C 1
ATOM 1561 O O . GLN A 1 196 ? -10.210 -12.911 6.692 1.00 93.56 196 GLN A O 1
ATOM 1566 N N . MET A 1 197 ? -8.421 -12.909 5.340 1.00 93.69 197 MET A N 1
ATOM 1567 C CA . MET A 1 197 ? -7.855 -14.126 5.905 1.00 93.69 197 MET A CA 1
ATOM 1568 C C . MET A 1 197 ? -7.499 -13.926 7.385 1.00 93.69 197 MET A C 1
ATOM 1570 O O . MET A 1 197 ? -7.831 -14.770 8.212 1.00 93.69 197 MET A O 1
ATOM 1574 N N . LEU A 1 198 ? -6.866 -12.803 7.736 1.00 91.81 198 LEU A N 1
ATOM 1575 C CA . LEU A 1 198 ? -6.497 -12.504 9.122 1.00 91.81 198 LEU A CA 1
ATOM 1576 C C . LEU A 1 198 ? -7.710 -12.210 10.012 1.00 91.81 198 LEU A C 1
ATOM 1578 O O . LEU A 1 198 ? -7.731 -12.640 11.166 1.00 91.81 198 LEU A O 1
ATOM 1582 N N . SER A 1 199 ? -8.722 -11.511 9.494 1.00 88.50 199 SER A N 1
ATOM 1583 C CA . SER A 1 199 ? -9.929 -11.193 10.262 1.00 88.50 199 SER A CA 1
ATOM 1584 C C . SER A 1 199 ? -10.780 -12.431 10.565 1.00 88.50 199 SER A C 1
ATOM 1586 O O . SER A 1 199 ? -11.489 -12.438 11.569 1.00 88.50 199 SER A O 1
ATOM 1588 N N . GLY A 1 200 ? -10.681 -13.486 9.746 1.00 85.12 200 GLY A N 1
ATOM 1589 C CA . GLY A 1 200 ? -11.405 -14.745 9.937 1.00 85.12 200 GLY A CA 1
ATOM 1590 C C . GLY A 1 200 ? -10.784 -15.731 10.938 1.00 85.12 200 GLY A C 1
ATOM 1591 O O . GLY A 1 200 ? -11.481 -16.633 11.393 1.00 85.12 200 GLY A O 1
ATOM 1592 N N . VAL A 1 201 ? -9.497 -15.596 11.285 1.00 82.94 201 VAL A N 1
ATOM 1593 C CA . VAL A 1 201 ? -8.771 -16.592 12.108 1.00 82.94 201 VAL A CA 1
ATOM 1594 C C . VAL A 1 201 ? -8.859 -16.320 13.617 1.00 82.94 201 VAL A C 1
ATOM 1596 O O . VAL A 1 201 ? -8.752 -17.253 14.411 1.00 82.94 201 VAL A O 1
ATOM 1599 N N . ALA A 1 202 ? -9.065 -15.073 14.044 1.00 66.56 202 ALA A N 1
ATOM 1600 C CA . ALA A 1 202 ? -9.112 -14.700 15.463 1.00 66.56 202 ALA A CA 1
ATOM 1601 C C . ALA A 1 202 ? -10.332 -13.838 15.810 1.00 66.56 202 ALA A C 1
ATOM 1603 O O . ALA A 1 202 ? -11.224 -13.654 14.986 1.00 66.56 202 ALA A O 1
ATOM 1604 N N . GLN A 1 203 ? -10.385 -13.327 17.051 1.00 67.06 203 GLN A N 1
ATOM 1605 C CA . GLN A 1 203 ? -11.427 -12.394 17.496 1.00 67.06 203 GLN A CA 1
ATOM 1606 C C . GLN A 1 203 ? -11.666 -11.304 16.437 1.00 67.06 203 GLN A C 1
ATOM 1608 O O . GLN A 1 203 ? -10.690 -10.791 15.878 1.00 67.06 203 GLN A O 1
ATOM 1613 N N . PRO A 1 204 ? -12.933 -10.934 16.170 1.00 67.50 204 PRO A N 1
ATOM 1614 C CA . PRO A 1 204 ? -13.302 -10.186 14.976 1.00 67.50 204 PRO A CA 1
ATOM 1615 C C . PRO A 1 204 ? -12.493 -8.892 14.839 1.00 67.50 204 PRO A C 1
ATOM 1617 O O . PRO A 1 204 ? -12.631 -7.959 15.640 1.00 67.50 204 PRO A O 1
ATOM 1620 N N . ASP A 1 205 ? -11.665 -8.879 13.793 1.00 74.06 205 ASP A N 1
ATOM 1621 C CA . ASP A 1 205 ? -10.801 -7.796 13.313 1.00 74.06 205 ASP A CA 1
ATOM 1622 C C . ASP A 1 205 ? -9.571 -7.421 14.160 1.00 74.06 205 ASP A C 1
ATOM 1624 O O . ASP A 1 205 ? -8.797 -6.571 13.732 1.00 74.06 205 ASP A O 1
ATOM 1628 N N . GLN A 1 206 ? -9.319 -8.024 15.327 1.00 80.50 206 GLN A N 1
ATOM 1629 C CA . GLN A 1 206 ? -8.196 -7.582 16.180 1.00 80.50 206 GLN A CA 1
ATOM 1630 C C . GLN A 1 206 ? -6.818 -7.895 15.581 1.00 80.50 206 GLN A C 1
ATOM 1632 O O . GLN A 1 206 ? -5.891 -7.095 15.699 1.00 80.50 206 GLN A O 1
ATOM 1637 N N . LEU A 1 207 ? -6.675 -9.055 14.927 1.00 84.31 207 LEU A N 1
ATOM 1638 C CA . LEU A 1 207 ? -5.423 -9.444 14.267 1.00 84.31 207 LEU A CA 1
ATOM 1639 C C . LEU A 1 207 ? -5.211 -8.761 12.916 1.00 84.31 207 LEU A C 1
ATOM 1641 O O . LEU A 1 207 ? -4.091 -8.757 12.417 1.00 84.31 207 LEU A O 1
ATOM 1645 N N . SER A 1 208 ? -6.261 -8.211 12.313 1.00 88.31 208 SER A N 1
ATOM 1646 C CA . SER A 1 208 ? -6.185 -7.560 11.006 1.00 88.31 208 SER A CA 1
ATOM 1647 C C . SER A 1 208 ? -6.147 -6.033 11.107 1.00 88.31 208 SER A C 1
ATOM 1649 O O . SER A 1 208 ? -5.734 -5.367 10.156 1.00 88.31 208 SER A O 1
ATOM 1651 N N . ASP A 1 209 ? -6.544 -5.463 12.247 1.00 89.31 209 ASP A N 1
ATOM 1652 C CA . ASP A 1 209 ? -6.655 -4.021 12.428 1.00 89.31 209 ASP A CA 1
ATOM 1653 C C . ASP A 1 209 ? -5.315 -3.332 12.694 1.00 89.31 209 ASP A C 1
ATOM 1655 O O . ASP A 1 209 ? -4.738 -3.449 13.771 1.00 89.31 209 ASP A O 1
ATOM 1659 N N . LEU A 1 210 ? -4.839 -2.557 11.721 1.00 89.56 210 LEU A N 1
ATOM 1660 C CA . LEU A 1 210 ? -3.563 -1.852 11.796 1.00 89.56 210 LEU A CA 1
ATOM 1661 C C . LEU A 1 210 ? -3.655 -0.536 12.582 1.00 89.56 210 LEU A C 1
ATOM 1663 O O . LEU A 1 210 ? -2.650 -0.065 13.113 1.00 89.56 210 LEU A O 1
ATOM 1667 N N . PHE A 1 211 ? -4.846 0.066 12.664 1.00 86.12 211 PHE A N 1
ATOM 1668 C CA . PHE A 1 211 ? -5.054 1.334 13.372 1.00 86.12 211 PHE A CA 1
ATOM 1669 C C . PHE A 1 211 ? -5.244 1.160 14.881 1.00 86.12 211 PHE A C 1
ATOM 1671 O O . PHE A 1 211 ? -5.264 2.153 15.615 1.00 86.12 211 PHE A O 1
ATOM 1678 N N . GLY A 1 212 ? -5.415 -0.081 15.349 1.00 83.31 212 GLY A N 1
ATOM 1679 C CA . GLY A 1 212 ? -5.701 -0.395 16.748 1.00 83.31 212 GLY A CA 1
ATOM 1680 C C . GLY A 1 212 ? -7.033 0.187 17.236 1.00 83.31 212 GLY A C 1
ATOM 1681 O O . GLY A 1 212 ? -7.222 0.379 18.438 1.00 83.31 212 GLY A O 1
ATOM 1682 N N . ILE A 1 213 ? -7.952 0.500 16.319 1.00 81.69 213 ILE A N 1
ATOM 1683 C CA . ILE A 1 213 ? -9.307 0.968 16.613 1.00 81.69 213 ILE A CA 1
ATOM 1684 C C . ILE A 1 213 ? -10.132 -0.177 17.209 1.00 81.69 213 ILE A C 1
ATOM 1686 O O . ILE A 1 213 ? -10.804 0.028 18.217 1.00 81.69 213 ILE A O 1
ATOM 1690 N N . ALA A 1 214 ? -10.048 -1.381 16.642 1.00 78.88 214 ALA A N 1
ATOM 1691 C CA . ALA A 1 214 ? -10.727 -2.582 17.116 1.00 78.88 214 ALA A CA 1
ATOM 1692 C C . ALA A 1 214 ? -10.303 -2.943 18.546 1.00 78.88 214 ALA A C 1
ATOM 1694 O O . ALA A 1 214 ? -11.157 -3.252 19.372 1.00 78.88 214 ALA A O 1
ATOM 1695 N N . ASN A 1 215 ? -9.016 -2.792 18.873 1.00 76.44 215 ASN A N 1
ATOM 1696 C CA . ASN A 1 215 ? -8.482 -3.041 20.219 1.00 76.44 215 ASN A CA 1
ATOM 1697 C C . ASN A 1 215 ? -8.996 -2.046 21.275 1.00 76.44 215 ASN A C 1
ATOM 1699 O O . ASN A 1 215 ? -8.919 -2.315 22.470 1.00 76.44 215 ASN A O 1
ATOM 1703 N N . ARG A 1 216 ? -9.539 -0.896 20.851 1.00 73.69 216 ARG A N 1
ATOM 1704 C CA . ARG A 1 216 ? -10.178 0.091 21.738 1.00 73.69 216 ARG A CA 1
ATOM 1705 C C . ARG A 1 216 ? -11.680 -0.139 21.902 1.00 73.69 216 ARG A C 1
ATOM 1707 O O . ARG A 1 216 ? -12.303 0.517 22.737 1.00 73.69 216 ARG A O 1
ATOM 1714 N N . ILE A 1 217 ? -12.279 -1.034 21.116 1.00 71.69 217 ILE A N 1
ATOM 1715 C CA . ILE A 1 217 ? -13.691 -1.394 21.242 1.00 71.69 217 ILE A CA 1
ATOM 1716 C C . ILE A 1 217 ? -13.789 -2.503 22.288 1.00 71.69 217 ILE A C 1
ATOM 1718 O O . ILE A 1 217 ? -13.353 -3.629 22.060 1.00 71.69 217 ILE A O 1
ATOM 1722 N N . LEU A 1 218 ? -14.376 -2.184 23.442 1.00 64.44 218 LEU A N 1
ATOM 1723 C CA . LEU A 1 218 ? -14.663 -3.184 24.468 1.00 64.44 218 LEU A CA 1
ATOM 1724 C C . LEU A 1 218 ? -15.624 -4.247 23.900 1.00 64.44 218 LEU A C 1
ATOM 1726 O O . LEU A 1 218 ? -16.615 -3.885 23.255 1.00 64.44 218 LEU A O 1
ATOM 1730 N N . PRO A 1 219 ? -15.371 -5.547 24.131 1.00 63.59 219 PRO A N 1
ATOM 1731 C CA . PRO A 1 219 ? -16.326 -6.585 23.766 1.00 63.59 219 PRO A CA 1
ATOM 1732 C C . PRO A 1 219 ? -17.623 -6.399 24.566 1.00 63.59 219 PRO A C 1
ATOM 1734 O O . PRO A 1 219 ? -17.583 -5.977 25.718 1.00 63.59 219 PRO A O 1
ATOM 1737 N N . ALA A 1 220 ? -18.773 -6.765 23.990 1.00 60.94 220 ALA A N 1
ATOM 1738 C CA . ALA A 1 220 ? -20.085 -6.630 24.643 1.00 60.94 220 ALA A CA 1
ATOM 1739 C C . ALA A 1 220 ? -20.182 -7.363 26.002 1.00 60.94 220 ALA A C 1
ATOM 1741 O O . ALA A 1 220 ? -20.991 -7.007 26.852 1.00 60.94 220 ALA A O 1
ATOM 1742 N N . ALA A 1 221 ? -19.332 -8.369 26.232 1.00 57.88 221 ALA A N 1
ATOM 1743 C CA . ALA A 1 221 ? -19.210 -9.047 27.522 1.00 57.88 221 ALA A CA 1
ATOM 1744 C C . ALA A 1 221 ? -18.620 -8.147 28.627 1.00 57.88 221 ALA A C 1
ATOM 1746 O O . ALA A 1 221 ? -18.939 -8.330 29.794 1.00 57.88 221 ALA A O 1
ATOM 1747 N N . ALA A 1 222 ? -17.797 -7.154 28.272 1.00 56.81 222 ALA A N 1
ATOM 1748 C CA . ALA A 1 222 ? -17.163 -6.232 29.217 1.00 56.81 222 ALA A CA 1
ATOM 1749 C C . ALA A 1 222 ? -18.050 -5.045 29.624 1.00 56.81 222 ALA A C 1
ATOM 1751 O O . ALA A 1 222 ? -17.706 -4.323 30.555 1.00 56.81 222 ALA A O 1
ATOM 1752 N N . THR A 1 223 ? -19.175 -4.828 28.938 1.00 54.34 223 THR A N 1
ATOM 1753 C CA . THR A 1 223 ? -20.178 -3.816 29.307 1.00 54.34 223 THR A CA 1
ATOM 1754 C C . THR A 1 223 ? -21.293 -4.376 30.188 1.00 54.34 223 THR A C 1
ATOM 1756 O O . THR A 1 223 ? -22.076 -3.604 30.739 1.00 54.34 223 THR A O 1
ATOM 1759 N N . GLN A 1 224 ? -21.372 -5.699 30.368 1.00 57.03 224 GLN A N 1
ATOM 1760 C CA . GLN A 1 224 ? -22.196 -6.274 31.425 1.00 57.03 224 GLN A CA 1
ATOM 1761 C C . GLN A 1 224 ? -21.489 -6.022 32.761 1.00 57.03 224 GLN A C 1
ATOM 1763 O O . GLN A 1 224 ? -20.353 -6.448 32.947 1.00 57.03 224 GLN A O 1
ATOM 1768 N N . ASN A 1 225 ? -22.155 -5.330 33.693 1.00 51.56 225 ASN A N 1
ATOM 1769 C CA . ASN A 1 225 ? -21.713 -5.151 35.084 1.00 51.56 225 A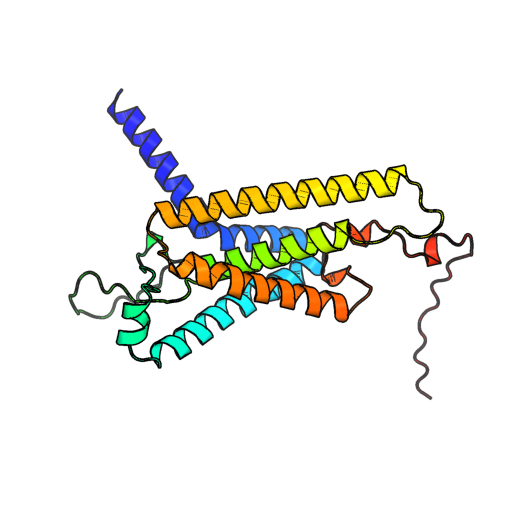SN A CA 1
ATOM 1770 C C . ASN A 1 225 ? -21.763 -6.490 35.850 1.00 51.56 225 ASN A C 1
ATOM 1772 O O . ASN A 1 225 ? -22.485 -6.638 36.833 1.00 51.56 225 ASN A O 1
ATOM 1776 N N . GLY A 1 226 ? -21.047 -7.495 35.359 1.00 59.03 226 GLY A N 1
ATOM 1777 C CA . GLY A 1 226 ? -20.828 -8.777 36.002 1.00 59.03 226 GLY A CA 1
ATOM 1778 C C . GLY A 1 226 ? -19.350 -8.915 36.367 1.00 59.03 226 GLY A C 1
ATOM 1779 O O . GLY A 1 226 ? -18.492 -8.384 35.659 1.00 59.03 226 GLY A O 1
ATOM 1780 N N . PRO A 1 227 ? -19.013 -9.602 37.469 1.00 53.41 227 PRO A N 1
ATOM 1781 C CA . PRO A 1 227 ? -17.626 -9.917 37.773 1.00 53.41 227 PRO A CA 1
ATOM 1782 C C . PRO A 1 227 ? -17.030 -10.751 36.630 1.00 53.41 227 PRO A C 1
ATOM 1784 O O . PRO A 1 227 ? -17.440 -11.884 36.387 1.00 53.41 227 PRO A O 1
ATOM 1787 N N . MET A 1 228 ? -16.055 -10.179 35.924 1.00 57.31 228 MET A N 1
ATOM 1788 C CA . MET A 1 228 ? -15.268 -10.880 34.912 1.00 57.31 228 MET A CA 1
ATOM 1789 C C . MET A 1 228 ? -14.258 -11.770 35.639 1.00 57.31 228 MET A C 1
ATOM 1791 O O . MET A 1 228 ? -13.202 -11.310 36.069 1.00 57.31 228 MET A O 1
ATOM 1795 N N . ALA A 1 229 ? -14.602 -13.041 35.829 1.00 56.22 229 ALA A N 1
ATOM 1796 C CA . ALA A 1 229 ? -13.653 -14.035 36.308 1.00 56.22 229 ALA A CA 1
ATOM 1797 C C . ALA A 1 229 ? -12.849 -14.566 35.114 1.00 56.22 229 ALA A C 1
ATOM 1799 O O . ALA A 1 229 ? -13.401 -15.216 34.227 1.00 56.22 229 ALA A O 1
ATOM 1800 N N . CYS A 1 230 ? -11.539 -14.313 35.094 1.00 64.25 230 CYS A N 1
ATOM 1801 C CA . CYS A 1 230 ? -10.626 -15.051 34.227 1.00 64.25 230 CYS A CA 1
ATOM 1802 C C . CYS A 1 230 ? -10.554 -16.490 34.749 1.00 64.25 230 CYS A C 1
ATOM 1804 O O . CYS A 1 230 ? -9.802 -16.776 35.679 1.00 64.25 230 CYS A O 1
ATOM 1806 N N . ILE A 1 231 ? -11.376 -17.384 34.201 1.00 65.06 231 ILE A N 1
ATOM 1807 C CA . ILE A 1 231 ? -11.305 -18.806 34.534 1.00 65.06 231 ILE A CA 1
ATOM 1808 C C . ILE A 1 231 ? -10.149 -19.388 33.711 1.00 65.06 231 ILE A C 1
ATOM 1810 O O . ILE A 1 231 ? -10.185 -19.276 32.482 1.00 65.06 231 ILE A O 1
ATOM 1814 N N . PRO A 1 232 ? -9.108 -19.970 34.334 1.00 58.66 232 PRO A N 1
ATOM 1815 C CA . PRO A 1 232 ? -8.101 -20.701 33.583 1.00 58.66 232 PRO A CA 1
ATOM 1816 C C . PRO A 1 232 ? -8.808 -21.820 32.819 1.00 58.66 232 PRO A C 1
ATOM 1818 O O . PRO A 1 232 ? -9.559 -22.599 33.408 1.00 58.66 232 PRO A O 1
ATOM 1821 N N . VAL A 1 233 ? -8.599 -21.872 31.503 1.00 60.41 233 VAL A N 1
ATOM 1822 C CA . VAL A 1 233 ? -9.075 -22.979 30.673 1.00 60.41 233 VAL A CA 1
ATOM 1823 C C . VAL A 1 233 ? -8.276 -24.201 31.108 1.00 60.41 233 VAL A C 1
ATOM 1825 O O . VAL A 1 233 ? -7.141 -24.395 30.688 1.00 60.41 233 VAL A O 1
ATOM 1828 N N . GLY A 1 234 ? -8.826 -24.961 32.051 1.00 55.50 234 GLY A N 1
ATOM 1829 C CA . GLY A 1 234 ? -8.304 -26.269 32.397 1.00 55.50 234 GLY A CA 1
ATOM 1830 C C . GLY A 1 234 ? -8.536 -27.185 31.208 1.00 55.50 234 GLY A C 1
ATOM 1831 O O . GLY A 1 234 ? -9.677 -27.325 30.762 1.00 55.50 234 GLY A O 1
ATOM 1832 N N . ASP A 1 235 ? -7.460 -27.776 30.696 1.00 55.16 235 ASP A N 1
ATOM 1833 C CA . ASP A 1 235 ? -7.517 -28.843 29.707 1.00 55.16 235 ASP A CA 1
ATOM 1834 C C . ASP A 1 235 ? -8.470 -29.933 30.207 1.00 55.16 235 ASP A C 1
ATOM 1836 O O . ASP A 1 235 ? -8.142 -30.737 31.078 1.00 55.16 235 ASP A O 1
ATOM 1840 N N . SER A 1 236 ? -9.679 -29.959 29.655 1.00 51.09 236 SER A N 1
ATOM 1841 C CA . SER A 1 236 ? -10.594 -31.088 29.788 1.00 51.09 236 SER A CA 1
ATOM 1842 C C . SER A 1 236 ? -10.281 -32.068 28.665 1.00 51.09 236 SER A C 1
ATOM 1844 O O . SER A 1 236 ? -11.056 -32.260 27.735 1.00 51.09 236 SER A O 1
ATOM 1846 N N . SER A 1 237 ? -9.094 -32.668 28.746 1.00 47.53 237 SER A N 1
ATOM 1847 C CA . SER A 1 237 ? -8.806 -33.936 28.081 1.00 47.53 237 SER A CA 1
ATOM 1848 C C . SER A 1 237 ? -8.956 -35.046 29.120 1.00 47.53 237 SER A C 1
ATOM 1850 O O . SER A 1 237 ? -8.034 -35.359 29.871 1.00 47.53 237 SER A O 1
ATOM 1852 N N . ALA A 1 238 ? -10.180 -35.572 29.193 1.00 42.78 238 ALA A N 1
ATOM 1853 C CA . ALA A 1 238 ? -10.464 -36.916 29.682 1.00 42.78 238 ALA A CA 1
ATOM 1854 C C . ALA A 1 238 ? -10.506 -37.869 28.482 1.00 42.78 238 ALA A C 1
ATOM 1856 O O . ALA A 1 238 ? -10.986 -37.422 27.412 1.00 42.78 238 ALA A O 1
#